Protein AF-A0A6A4WU16-F1 (afdb_monomer_lite)

Radius of gyration: 62.74 Å; chains: 1; bounding box: 166×55×164 Å

Sequence (222 aa):
MLVFGSADSEARAELSTLRTEHEQLRKQLQQQQLEKEGLEAQLEERALRGDYNPATSRVLTFRDNPAAAAGSRRAGQLERLQQENAELRGRLEVLGDGAGSGLSQDAAKQISGLRSQLRAAELRTRRLKEVFGRSTQEYRQSRGAGDTIQLLENGFSARLSDLVEQYLYRQDSMPGFLAALTLRLLRDGPPAAPAPARAAARAPVRPPPPDDDDDCEIVELD

Organism: Amphibalanus amphitrite (NCBI:txid1232801)

pLDDT: mean 78.29, std 18.22, range [37.0, 98.19]

Structure (mmCIF, N/CA/C/O backbone):
data_AF-A0A6A4WU16-F1
#
_entry.id   AF-A0A6A4WU16-F1
#
loop_
_atom_site.group_PDB
_atom_site.id
_atom_site.type_symbol
_atom_site.label_atom_id
_atom_site.label_alt_id
_atom_site.label_comp_id
_atom_site.label_asym_id
_atom_site.label_entity_id
_atom_site.label_seq_id
_atom_site.pdbx_PDB_ins_code
_atom_site.Cartn_x
_atom_site.Cartn_y
_atom_site.Cartn_z
_atom_site.occupancy
_atom_site.B_iso_or_equiv
_atom_site.auth_seq_id
_atom_site.auth_comp_id
_atom_site.auth_asym_id
_atom_site.auth_atom_id
_atom_site.pdbx_PDB_model_num
ATOM 1 N N . MET A 1 1 ? 54.306 36.078 -81.115 1.00 48.72 1 MET A N 1
ATOM 2 C CA . MET A 1 1 ? 54.518 35.788 -79.676 1.00 48.72 1 MET A CA 1
ATOM 3 C C . MET A 1 1 ? 53.202 36.125 -78.980 1.00 48.72 1 MET A C 1
ATOM 5 O O . MET A 1 1 ? 52.671 37.160 -79.346 1.00 48.72 1 MET A O 1
ATOM 9 N N . LEU A 1 2 ? 52.683 35.286 -78.066 1.00 50.03 2 LEU A N 1
ATOM 10 C CA . LEU A 1 2 ? 51.364 35.370 -77.376 1.00 50.03 2 LEU A CA 1
ATOM 11 C C . LEU A 1 2 ? 50.204 34.547 -77.998 1.00 50.03 2 LEU A C 1
ATOM 13 O O . LEU A 1 2 ? 49.261 35.112 -78.531 1.00 50.03 2 LEU A O 1
ATOM 17 N N . VAL A 1 3 ? 50.248 33.210 -77.887 1.00 52.69 3 VAL A N 1
ATOM 18 C CA . VAL A 1 3 ? 49.033 32.342 -77.942 1.00 52.69 3 VAL A CA 1
ATOM 19 C C . VAL A 1 3 ? 49.083 31.236 -76.867 1.00 52.69 3 VAL A C 1
ATOM 21 O O . VAL A 1 3 ? 48.052 30.789 -76.388 1.00 52.69 3 VAL A O 1
ATOM 24 N N . PHE A 1 4 ? 50.272 30.879 -76.364 1.00 53.44 4 PHE A N 1
ATOM 25 C CA . PHE A 1 4 ? 50.452 29.873 -75.302 1.00 53.44 4 PHE A CA 1
ATOM 26 C C . PHE A 1 4 ? 49.941 30.278 -73.901 1.00 53.44 4 PHE A C 1
ATOM 28 O O . PHE A 1 4 ? 49.926 29.451 -73.003 1.00 53.44 4 PHE A O 1
ATOM 35 N N . GLY A 1 5 ? 49.507 31.526 -73.691 1.00 59.47 5 GLY A N 1
ATOM 36 C CA . GLY A 1 5 ? 49.047 31.996 -72.377 1.00 59.47 5 GLY A CA 1
ATOM 37 C C . GLY A 1 5 ? 47.583 31.687 -72.035 1.00 59.47 5 GLY A C 1
ATOM 38 O O . GLY A 1 5 ? 47.250 31.688 -70.853 1.00 59.47 5 GLY A O 1
ATOM 39 N N . SER A 1 6 ? 46.704 31.440 -73.020 1.00 63.81 6 SER A N 1
ATOM 40 C CA . SER A 1 6 ? 45.263 31.254 -72.746 1.00 63.81 6 SER A CA 1
ATOM 41 C C . SER A 1 6 ? 44.929 29.822 -72.317 1.00 63.81 6 SER A C 1
ATOM 43 O O . SER A 1 6 ? 44.264 29.646 -71.302 1.00 63.81 6 SER A O 1
ATOM 45 N N . ALA A 1 7 ? 45.484 28.809 -72.991 1.00 69.50 7 ALA A N 1
ATOM 46 C CA . ALA A 1 7 ? 45.288 27.401 -72.628 1.00 69.50 7 ALA A CA 1
ATOM 47 C C . ALA A 1 7 ? 45.850 27.071 -71.230 1.00 69.50 7 ALA A C 1
ATOM 49 O O . ALA A 1 7 ? 45.203 26.389 -70.437 1.00 69.50 7 ALA A O 1
ATOM 50 N N . ASP A 1 8 ? 47.015 27.629 -70.879 1.00 76.75 8 ASP A N 1
ATOM 51 C CA . ASP A 1 8 ? 47.591 27.490 -69.535 1.00 76.75 8 ASP A CA 1
ATOM 52 C C . ASP A 1 8 ? 46.761 28.220 -68.463 1.00 76.75 8 ASP A C 1
ATOM 54 O O . ASP A 1 8 ? 46.764 27.825 -67.297 1.00 76.75 8 ASP A O 1
ATOM 58 N N . SER A 1 9 ? 46.054 29.293 -68.830 1.00 79.12 9 SER A N 1
ATOM 59 C CA . SER A 1 9 ? 45.173 30.035 -67.922 1.00 79.12 9 SER A CA 1
ATOM 60 C C . SER A 1 9 ? 43.865 29.286 -67.657 1.00 79.12 9 SER A C 1
ATOM 62 O O . SER A 1 9 ? 43.422 29.228 -66.511 1.00 79.12 9 SER A O 1
ATOM 64 N N . GLU A 1 10 ? 43.267 28.693 -68.691 1.00 84.44 10 GLU A N 1
ATOM 65 C CA . GLU A 1 10 ? 42.047 27.880 -68.592 1.00 84.44 10 GLU A CA 1
ATOM 66 C C . GLU A 1 10 ? 42.298 26.622 -67.750 1.00 84.44 10 GLU A C 1
ATOM 68 O O . GLU A 1 10 ? 41.611 26.408 -66.752 1.00 84.44 10 GLU A O 1
ATOM 73 N N . ALA A 1 11 ? 43.381 25.886 -68.025 1.00 86.19 11 ALA A N 1
ATOM 74 C CA . ALA A 1 11 ? 43.772 24.720 -67.229 1.00 86.19 11 ALA A CA 1
ATOM 75 C C . ALA A 1 11 ? 44.054 25.068 -65.751 1.00 86.19 11 ALA A C 1
ATOM 77 O O . ALA A 1 11 ? 43.764 24.285 -64.845 1.00 86.19 11 ALA A O 1
ATOM 78 N N . ARG A 1 12 ? 44.600 26.259 -65.464 1.00 87.75 12 ARG A N 1
ATOM 79 C CA . ARG A 1 12 ? 44.803 26.738 -64.082 1.00 87.75 12 ARG A CA 1
ATOM 80 C C . ARG A 1 12 ? 43.491 27.081 -63.374 1.00 87.75 12 ARG A C 1
ATOM 82 O O . ARG A 1 12 ? 43.406 26.860 -62.166 1.00 87.75 12 ARG A O 1
ATOM 89 N N . ALA A 1 13 ? 42.500 27.609 -64.091 1.00 86.81 13 ALA A N 1
ATOM 90 C CA . ALA A 1 13 ? 41.172 27.900 -63.553 1.00 86.81 13 ALA A CA 1
ATOM 91 C C . ALA A 1 13 ? 40.361 26.614 -63.303 1.00 86.81 13 ALA A C 1
ATOM 93 O O . ALA A 1 13 ? 39.685 26.479 -62.285 1.00 86.81 13 ALA A O 1
ATOM 94 N N . GLU A 1 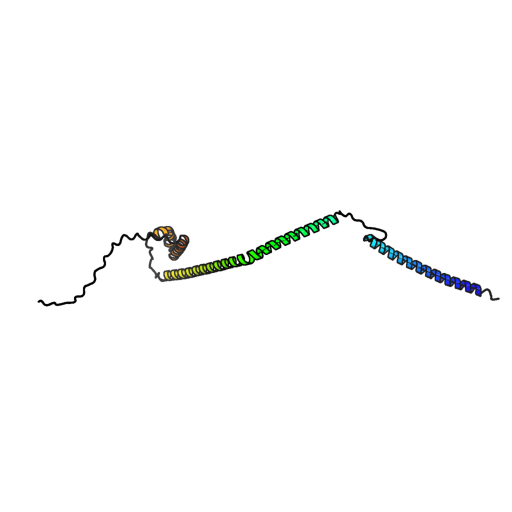14 ? 40.487 25.620 -64.176 1.00 89.75 14 GLU A N 1
ATOM 95 C CA . GLU A 1 14 ? 39.918 24.288 -63.953 1.00 89.75 14 GLU A CA 1
ATOM 96 C C . GLU A 1 14 ? 40.574 23.599 -62.751 1.00 89.75 14 GLU A C 1
ATOM 98 O O . GLU A 1 14 ? 39.898 23.088 -61.864 1.00 89.75 14 GLU A O 1
ATOM 103 N N . LEU A 1 15 ? 41.903 23.661 -62.633 1.00 92.88 15 LEU A N 1
ATOM 104 C CA . LEU A 1 15 ? 42.599 23.125 -61.463 1.00 92.88 15 LEU A CA 1
ATOM 105 C C . LEU A 1 15 ? 42.213 23.839 -60.163 1.00 92.88 15 LEU A C 1
ATOM 107 O O . LEU A 1 15 ? 42.193 23.199 -59.113 1.00 92.88 15 LEU A O 1
ATOM 111 N N . SER A 1 16 ? 41.936 25.145 -60.188 1.00 90.44 16 SER A N 1
ATOM 112 C CA . SER A 1 16 ? 41.504 25.864 -58.986 1.00 90.44 16 SER A CA 1
ATOM 113 C C . SER A 1 16 ? 40.076 25.492 -58.589 1.00 90.44 16 SER A C 1
ATOM 115 O O . SER A 1 16 ? 39.840 25.230 -57.412 1.00 90.44 16 SER A O 1
ATOM 117 N N . THR A 1 17 ? 39.158 25.374 -59.551 1.00 93.75 17 THR A N 1
ATOM 118 C CA . THR A 1 17 ? 37.776 24.929 -59.304 1.00 93.75 17 THR A CA 1
ATOM 119 C C . THR A 1 17 ? 37.738 23.491 -58.787 1.00 93.75 17 THR A C 1
ATOM 121 O O . THR A 1 17 ? 37.203 23.255 -57.705 1.00 93.75 17 THR A O 1
ATOM 124 N N . LEU A 1 18 ? 38.445 22.561 -59.433 1.00 94.62 18 LEU A N 1
ATOM 125 C CA . LEU A 1 18 ? 38.606 21.179 -58.964 1.00 94.62 18 LEU A CA 1
ATOM 126 C C . LEU A 1 18 ? 39.207 21.101 -57.556 1.00 94.62 18 LEU A C 1
ATOM 128 O O . LEU A 1 18 ? 38.790 20.275 -56.748 1.00 94.62 18 LEU A O 1
ATOM 132 N N . ARG A 1 19 ? 40.176 21.963 -57.220 1.00 95.00 19 ARG A N 1
ATOM 133 C CA . ARG A 1 19 ? 40.728 22.035 -55.856 1.00 95.00 19 ARG A CA 1
ATOM 134 C C . ARG A 1 19 ? 39.680 22.500 -54.855 1.00 95.00 19 ARG A C 1
ATOM 136 O O . ARG A 1 19 ? 39.554 21.882 -53.803 1.00 95.00 19 ARG A O 1
ATOM 143 N N . THR A 1 20 ? 38.914 23.540 -55.182 1.00 95.06 20 THR A N 1
ATOM 144 C CA . THR A 1 20 ? 37.838 24.020 -54.303 1.00 95.06 20 THR A CA 1
ATOM 145 C C . THR A 1 20 ? 36.741 22.978 -54.113 1.00 95.06 20 THR A C 1
ATOM 147 O O . THR A 1 20 ? 36.286 22.778 -52.991 1.00 95.06 20 THR A O 1
ATOM 150 N N . GLU A 1 21 ? 36.373 22.254 -55.168 1.00 96.25 21 GLU A N 1
ATOM 151 C CA . GLU A 1 21 ? 35.407 21.157 -55.105 1.00 96.25 21 GLU A CA 1
ATOM 152 C C . GLU A 1 21 ? 35.952 19.999 -54.268 1.00 96.25 21 GLU A C 1
ATOM 154 O O . GLU A 1 21 ? 35.267 19.488 -53.386 1.00 96.25 21 GLU A O 1
ATOM 159 N N . HIS A 1 22 ? 37.219 19.629 -54.460 1.00 96.50 22 HIS A N 1
ATOM 160 C CA . HIS A 1 22 ? 37.876 18.604 -53.657 1.00 96.50 22 HIS A CA 1
ATOM 161 C C . HIS A 1 22 ? 37.931 18.997 -52.171 1.00 96.50 22 HIS A C 1
ATOM 163 O O . HIS A 1 22 ? 37.759 18.149 -51.290 1.00 96.50 22 HIS A O 1
ATOM 169 N N . GLU A 1 23 ? 38.185 20.265 -51.858 1.00 96.75 23 GLU A N 1
ATOM 170 C CA . GLU A 1 23 ? 38.158 20.772 -50.486 1.00 96.75 23 GLU A CA 1
ATOM 171 C C . GLU A 1 23 ? 36.742 20.775 -49.897 1.00 96.75 23 GLU A C 1
ATOM 173 O O . GLU A 1 23 ? 36.565 20.399 -48.737 1.00 96.75 23 GLU A O 1
ATOM 178 N N . GLN A 1 24 ? 35.726 21.145 -50.679 1.00 97.12 24 GLN A N 1
ATOM 179 C CA . GLN A 1 24 ? 34.321 21.094 -50.264 1.00 97.12 24 GLN A CA 1
ATOM 180 C C . GLN A 1 24 ? 33.862 19.659 -49.994 1.00 97.12 24 GLN A C 1
ATOM 182 O O . GLN A 1 24 ? 33.307 19.388 -48.930 1.00 97.12 24 GLN A O 1
ATOM 187 N N . LEU A 1 25 ? 34.154 18.728 -50.904 1.00 97.00 25 LEU A N 1
ATOM 188 C CA . LEU A 1 25 ? 33.833 17.310 -50.745 1.00 97.00 25 LEU A CA 1
ATOM 189 C C . LEU A 1 25 ? 34.554 16.703 -49.539 1.00 97.00 25 LEU A C 1
ATOM 191 O O . LEU A 1 25 ? 33.951 15.950 -48.779 1.00 97.00 25 LEU A O 1
ATOM 195 N N . ARG A 1 26 ? 35.819 17.077 -49.296 1.00 96.94 26 ARG A N 1
ATOM 196 C CA . ARG A 1 26 ? 36.542 16.672 -48.078 1.00 96.94 26 ARG A CA 1
ATOM 197 C C . ARG A 1 26 ? 35.845 17.156 -46.808 1.00 96.94 26 ARG A C 1
ATOM 199 O O . ARG A 1 26 ? 35.709 16.375 -45.872 1.00 96.94 26 ARG A O 1
ATOM 206 N N . LYS A 1 27 ? 35.388 18.412 -46.775 1.00 97.62 27 LYS A N 1
ATOM 207 C CA . LYS A 1 27 ? 34.654 18.966 -45.624 1.00 97.62 27 LYS A CA 1
ATOM 208 C C . LYS A 1 27 ? 33.320 18.256 -45.403 1.00 97.62 27 LYS A C 1
ATOM 210 O O . LYS A 1 27 ? 33.005 17.928 -44.266 1.00 97.62 27 LYS A O 1
ATOM 215 N N . GLN A 1 28 ? 32.567 17.984 -46.468 1.00 97.56 28 GLN A N 1
ATOM 216 C CA . GLN A 1 28 ? 31.307 17.240 -46.380 1.00 97.56 28 GLN A CA 1
ATOM 217 C C . GLN A 1 28 ? 31.525 15.819 -45.865 1.00 97.56 28 GLN A C 1
ATOM 219 O O . GLN A 1 28 ? 30.804 15.377 -44.977 1.00 97.56 28 GLN A O 1
ATOM 224 N N . LEU A 1 29 ? 32.551 15.129 -46.366 1.00 97.75 29 LEU A N 1
ATOM 225 C CA . LEU A 1 29 ? 32.898 13.789 -45.907 1.00 97.75 29 LEU A CA 1
ATOM 226 C C . LEU A 1 29 ? 33.299 13.799 -44.426 1.00 97.75 29 LEU A C 1
ATOM 228 O O . LEU A 1 29 ? 32.834 12.954 -43.668 1.00 97.75 29 LEU A O 1
ATOM 232 N N . GLN A 1 30 ? 34.089 14.786 -43.994 1.00 97.31 30 GLN A N 1
ATOM 233 C CA . GLN A 1 30 ? 34.447 14.955 -42.584 1.00 97.31 30 GLN A CA 1
ATOM 234 C C . GLN A 1 30 ? 33.218 15.247 -41.706 1.00 97.31 30 GLN A C 1
ATOM 236 O O . GLN A 1 30 ? 33.089 14.684 -40.623 1.00 97.31 30 GLN A O 1
ATOM 241 N N . GLN A 1 31 ? 32.294 16.094 -42.167 1.00 97.62 31 GLN A N 1
ATOM 242 C CA . GLN A 1 31 ? 31.058 16.385 -41.441 1.00 97.62 31 GLN A CA 1
ATOM 243 C C . GLN A 1 31 ? 30.174 15.137 -41.314 1.00 97.62 31 GLN A C 1
ATOM 245 O O . GLN A 1 31 ? 29.720 14.818 -40.220 1.00 97.62 31 GLN A O 1
ATOM 250 N N . GLN A 1 32 ? 29.986 14.397 -42.406 1.00 97.31 32 GLN A N 1
ATOM 251 C CA . GLN A 1 32 ? 29.212 13.156 -42.404 1.00 97.31 32 GLN A CA 1
ATOM 252 C C . GLN A 1 32 ? 29.840 12.080 -41.513 1.00 97.31 32 GLN A C 1
ATOM 254 O O . GLN A 1 32 ? 29.113 11.305 -40.898 1.00 97.31 32 GLN A O 1
ATOM 259 N N . GLN A 1 33 ? 31.172 12.029 -41.415 1.00 97.06 33 GLN A N 1
ATOM 260 C CA . GLN A 1 33 ? 31.863 11.137 -40.483 1.00 97.06 33 GLN A CA 1
ATOM 261 C C . GLN A 1 33 ? 31.548 11.489 -39.029 1.00 97.06 33 GLN A C 1
ATOM 263 O O . GLN A 1 33 ? 31.143 10.606 -38.283 1.00 97.06 33 GLN A O 1
ATOM 268 N N . LEU A 1 34 ? 31.638 12.766 -38.649 1.00 97.56 34 LEU A N 1
ATOM 269 C CA . LEU A 1 34 ? 31.299 13.209 -37.292 1.00 97.56 34 LEU A CA 1
ATOM 270 C C . LEU A 1 34 ? 29.820 12.970 -36.954 1.00 97.56 34 LEU A C 1
ATOM 272 O O . LEU A 1 34 ? 29.492 12.540 -35.850 1.00 97.56 34 LEU A O 1
ATOM 276 N N . GLU A 1 35 ? 28.916 13.223 -37.904 1.00 97.75 35 GLU A N 1
ATOM 277 C CA . GLU A 1 35 ? 27.487 12.938 -37.739 1.00 97.75 35 GLU A CA 1
ATOM 278 C C . GLU A 1 35 ? 27.235 11.436 -37.567 1.00 97.75 35 GLU A C 1
ATOM 280 O O . GLU A 1 35 ? 26.475 11.036 -36.684 1.00 97.75 35 GLU A O 1
ATOM 285 N N . LYS A 1 36 ? 27.908 10.596 -38.361 1.00 98.00 36 LYS A N 1
ATOM 286 C CA . LYS A 1 36 ? 27.835 9.140 -38.243 1.00 98.00 36 LYS A CA 1
ATOM 287 C C . LYS A 1 36 ? 28.350 8.664 -36.885 1.00 98.00 36 LYS A C 1
ATOM 289 O O . LYS A 1 36 ? 27.637 7.918 -36.227 1.00 98.00 36 LYS A O 1
ATOM 294 N N . GLU A 1 37 ? 29.518 9.126 -36.446 1.00 97.69 37 GLU A N 1
ATOM 295 C CA . GLU A 1 37 ? 30.087 8.789 -35.133 1.00 97.69 37 GLU A CA 1
ATOM 296 C C . GLU A 1 37 ? 29.141 9.195 -33.993 1.00 97.69 37 GLU A C 1
ATOM 298 O O . GLU A 1 37 ? 28.900 8.425 -33.064 1.00 97.69 37 GLU A O 1
ATOM 303 N N . GLY A 1 38 ? 28.535 10.384 -34.085 1.00 97.69 38 GLY A N 1
ATOM 304 C CA . GLY A 1 38 ? 27.551 10.846 -33.108 1.00 97.69 38 GLY A CA 1
ATOM 305 C C . GLY A 1 38 ? 26.286 9.984 -33.077 1.00 97.69 38 GLY A C 1
ATOM 306 O O . GLY A 1 38 ? 25.773 9.671 -32.002 1.00 97.69 38 GLY A O 1
ATOM 307 N N . LEU A 1 39 ? 25.777 9.578 -34.242 1.00 95.75 39 LEU A N 1
ATOM 308 C CA . LEU A 1 39 ? 24.617 8.690 -34.340 1.00 95.75 39 LEU A CA 1
ATOM 309 C C . LEU A 1 39 ? 24.937 7.270 -33.860 1.00 95.75 39 LEU A C 1
ATOM 311 O O . LEU A 1 39 ? 24.106 6.663 -33.185 1.00 95.75 39 LEU A O 1
ATOM 315 N N . GLU A 1 40 ? 26.130 6.758 -34.160 1.00 95.56 40 GLU A N 1
ATOM 316 C CA . GLU A 1 40 ? 26.617 5.464 -33.678 1.00 95.56 40 GLU A CA 1
ATOM 317 C C . GLU A 1 40 ? 26.698 5.456 -32.149 1.00 95.56 40 GLU A C 1
ATOM 319 O O . GLU A 1 40 ? 26.088 4.590 -31.526 1.00 95.56 40 GLU A O 1
ATOM 324 N N . ALA A 1 41 ? 27.292 6.482 -31.533 1.00 95.88 41 ALA A N 1
ATOM 325 C CA . ALA A 1 41 ? 27.348 6.608 -30.076 1.00 95.88 41 ALA A CA 1
ATOM 326 C C . ALA A 1 41 ? 25.949 6.623 -29.425 1.00 95.88 41 ALA A C 1
ATOM 328 O O . ALA A 1 41 ? 25.717 5.987 -28.395 1.00 95.88 41 ALA A O 1
ATOM 329 N N . GLN A 1 42 ? 24.977 7.307 -30.038 1.00 95.31 42 GLN A N 1
ATOM 330 C CA . GLN A 1 42 ? 23.600 7.316 -29.537 1.00 95.31 42 GLN A CA 1
ATOM 331 C C . GLN A 1 42 ? 22.883 5.970 -29.713 1.00 95.31 42 GLN A C 1
ATOM 333 O O . GLN A 1 42 ? 22.005 5.628 -28.916 1.00 95.31 42 GLN A O 1
ATOM 338 N N . LEU A 1 43 ? 23.177 5.228 -30.783 1.00 92.38 43 LEU A N 1
ATOM 339 C CA . LEU A 1 43 ? 22.628 3.888 -30.988 1.00 92.38 43 LEU A CA 1
ATOM 340 C C . LEU A 1 43 ? 23.237 2.894 -30.001 1.00 92.38 43 LEU A C 1
ATOM 342 O O . LEU A 1 43 ? 22.505 2.071 -29.458 1.00 92.38 43 LEU A O 1
ATOM 346 N N . GLU A 1 44 ? 24.531 3.010 -29.715 1.00 92.25 44 GLU A N 1
ATOM 347 C CA . GLU A 1 44 ? 25.210 2.222 -28.688 1.00 92.25 44 GLU A CA 1
ATOM 348 C C . GLU A 1 44 ? 24.610 2.478 -27.303 1.00 92.25 44 GLU A C 1
ATOM 350 O O . GLU A 1 44 ? 24.262 1.530 -26.602 1.00 92.25 44 GLU A O 1
ATOM 355 N N . GLU A 1 45 ? 24.385 3.740 -26.927 1.00 95.00 45 GLU A N 1
ATOM 356 C CA . GLU A 1 45 ? 23.740 4.080 -25.652 1.00 95.00 45 GLU A CA 1
ATOM 357 C C . GLU A 1 45 ? 22.340 3.456 -25.532 1.00 95.00 45 GLU A C 1
ATOM 359 O O . GLU A 1 45 ? 21.982 2.888 -24.496 1.00 95.00 45 GLU A O 1
ATOM 364 N N . ARG A 1 46 ? 21.540 3.529 -26.600 1.00 93.00 46 ARG A N 1
ATOM 365 C CA . ARG A 1 46 ? 20.204 2.919 -26.650 1.00 93.00 46 ARG A CA 1
ATOM 366 C C . ARG A 1 46 ? 20.266 1.394 -26.588 1.00 93.00 46 ARG A C 1
ATOM 368 O O . ARG A 1 46 ? 19.494 0.779 -25.853 1.00 93.00 46 ARG A O 1
ATOM 375 N N . ALA A 1 47 ? 21.226 0.781 -27.274 1.00 89.56 47 ALA A N 1
ATOM 376 C CA . ALA A 1 47 ? 21.448 -0.659 -27.214 1.00 89.56 47 ALA A CA 1
ATOM 377 C C . ALA A 1 47 ? 21.839 -1.116 -25.797 1.00 89.56 47 ALA A C 1
ATOM 379 O O . ALA A 1 47 ? 21.330 -2.132 -25.323 1.00 89.56 47 ALA A O 1
ATOM 380 N N . LEU A 1 48 ? 22.658 -0.339 -25.076 1.00 91.44 48 LEU A N 1
ATOM 381 C CA . LEU A 1 48 ? 22.995 -0.605 -23.670 1.00 91.44 48 LEU A CA 1
ATOM 382 C C . LEU A 1 48 ? 21.770 -0.538 -22.745 1.00 91.44 48 LEU A C 1
ATOM 384 O O . LEU A 1 48 ? 21.723 -1.238 -21.734 1.00 91.44 48 LEU A O 1
ATOM 388 N N . ARG A 1 49 ? 20.761 0.271 -23.089 1.00 93.19 49 ARG A N 1
ATOM 389 C CA . ARG A 1 49 ? 19.472 0.332 -22.376 1.00 93.19 49 ARG A CA 1
ATOM 390 C C . ARG A 1 49 ? 18.521 -0.812 -22.734 1.00 93.19 49 ARG A C 1
ATOM 392 O O . ARG A 1 49 ? 17.497 -0.967 -22.072 1.00 93.19 49 ARG A O 1
ATOM 399 N N . GLY A 1 50 ? 18.874 -1.630 -23.726 1.00 90.25 50 GLY A N 1
ATOM 400 C CA . GLY A 1 50 ? 18.062 -2.748 -24.199 1.00 90.25 50 GLY A CA 1
ATOM 401 C C . GLY A 1 50 ? 17.044 -2.367 -25.275 1.00 90.25 50 GLY A C 1
ATOM 402 O O . GLY A 1 50 ? 16.107 -3.134 -25.508 1.00 90.25 50 GLY A O 1
ATOM 403 N N . ASP A 1 51 ? 17.208 -1.213 -25.930 1.00 92.81 51 ASP A N 1
ATOM 404 C CA . ASP A 1 51 ? 16.387 -0.859 -27.087 1.00 92.81 51 ASP A CA 1
ATOM 405 C C . ASP A 1 51 ? 16.665 -1.838 -28.238 1.00 92.81 51 ASP A C 1
ATOM 407 O O . ASP A 1 51 ? 17.807 -2.213 -28.513 1.00 92.81 51 ASP A O 1
ATOM 411 N N . TYR A 1 52 ? 15.608 -2.251 -28.934 1.00 91.62 52 TYR A N 1
ATOM 412 C CA . TYR A 1 52 ? 15.689 -3.193 -30.046 1.00 91.62 52 TYR A CA 1
ATOM 413 C C . TYR A 1 52 ? 14.882 -2.691 -31.240 1.00 91.62 52 TYR A C 1
ATOM 415 O O . TYR A 1 52 ? 13.892 -1.972 -31.095 1.00 91.62 52 TYR A O 1
ATOM 423 N N . ASN A 1 53 ? 15.297 -3.086 -32.443 1.00 92.31 53 ASN A N 1
ATOM 424 C CA . ASN A 1 53 ? 14.581 -2.732 -33.660 1.00 92.31 53 ASN A CA 1
ATOM 425 C C . ASN A 1 53 ? 13.489 -3.783 -33.955 1.00 92.31 53 ASN A C 1
ATOM 427 O O . ASN A 1 53 ? 13.825 -4.944 -34.225 1.00 92.31 53 ASN A O 1
ATOM 431 N N . PRO A 1 54 ? 12.194 -3.410 -33.950 1.00 91.94 54 PRO A N 1
ATOM 432 C CA . PRO A 1 54 ? 11.090 -4.349 -34.158 1.00 91.94 54 PRO A CA 1
ATOM 433 C C . PRO A 1 54 ? 10.999 -4.897 -35.592 1.00 91.94 54 PRO A C 1
ATOM 435 O O . PRO A 1 54 ? 10.319 -5.898 -35.817 1.00 91.94 54 PRO A O 1
ATOM 438 N N . ALA A 1 55 ? 11.670 -4.269 -36.568 1.00 94.50 55 ALA A N 1
ATOM 439 C CA . ALA A 1 55 ? 11.719 -4.764 -37.944 1.00 94.50 55 ALA A CA 1
ATOM 440 C C . ALA A 1 55 ? 12.682 -5.951 -38.111 1.00 94.50 55 ALA A C 1
ATOM 442 O O . ALA A 1 55 ? 12.460 -6.811 -38.961 1.00 94.50 55 ALA A O 1
ATOM 443 N N . THR A 1 56 ? 13.745 -6.009 -37.304 1.00 92.81 56 THR A N 1
ATOM 444 C CA . THR A 1 56 ? 14.808 -7.020 -37.428 1.00 92.81 56 THR A CA 1
ATOM 445 C C . THR A 1 56 ? 14.778 -8.057 -36.313 1.00 92.81 56 THR A C 1
ATOM 447 O O . THR A 1 56 ? 15.270 -9.169 -36.493 1.00 92.81 56 THR A O 1
ATOM 450 N N . SER A 1 57 ? 14.198 -7.718 -35.163 1.00 91.50 57 SER A N 1
ATOM 451 C CA . SER A 1 57 ? 14.243 -8.542 -33.959 1.00 91.50 57 SER A CA 1
ATOM 452 C C . SER A 1 57 ? 12.889 -8.573 -33.252 1.00 91.50 57 SER A C 1
ATOM 454 O O . SER A 1 57 ? 12.139 -7.598 -33.257 1.00 91.50 57 SER A O 1
ATOM 456 N N . ARG A 1 58 ? 12.560 -9.717 -32.644 1.00 94.31 58 ARG A N 1
ATOM 457 C CA . ARG A 1 58 ? 11.366 -9.889 -31.807 1.00 94.31 58 ARG A CA 1
ATOM 458 C C . ARG A 1 58 ? 11.791 -10.350 -30.427 1.00 94.31 58 ARG A C 1
ATOM 460 O O . ARG A 1 58 ? 12.524 -11.328 -30.302 1.00 94.31 58 ARG A O 1
ATOM 467 N N . VAL A 1 59 ? 11.285 -9.675 -29.404 1.00 92.00 59 VAL A N 1
ATOM 468 C CA . VAL A 1 59 ? 11.489 -10.083 -28.015 1.00 92.00 59 VAL A CA 1
ATOM 469 C C . VAL A 1 59 ? 10.421 -11.105 -27.650 1.00 92.00 59 VAL A C 1
ATOM 471 O O . VAL A 1 59 ? 9.225 -10.834 -27.749 1.00 92.00 59 VAL A O 1
ATOM 474 N N . LEU A 1 60 ? 10.859 -12.293 -27.244 1.00 92.81 60 LEU A N 1
ATOM 475 C CA . LEU A 1 60 ? 9.991 -13.359 -26.762 1.00 92.81 60 LEU A CA 1
ATOM 476 C C . LEU A 1 60 ? 10.168 -13.501 -25.253 1.00 92.81 60 LEU A C 1
ATOM 478 O O . LEU A 1 60 ? 11.283 -13.441 -24.738 1.00 92.81 60 LEU A O 1
ATOM 482 N N . THR A 1 61 ? 9.068 -13.726 -24.548 1.00 92.81 61 THR A N 1
ATOM 483 C CA . THR A 1 61 ? 9.075 -14.070 -23.128 1.00 92.81 61 THR A CA 1
ATOM 484 C C . THR A 1 61 ? 8.288 -15.355 -22.922 1.00 92.81 61 THR A C 1
ATOM 486 O O . THR A 1 61 ? 7.345 -15.659 -23.657 1.00 92.81 61 THR A O 1
ATOM 489 N N . PHE A 1 62 ? 8.680 -16.142 -21.923 1.00 96.00 62 PHE A N 1
ATOM 490 C CA . PHE A 1 62 ? 7.877 -17.287 -21.515 1.00 96.00 62 PHE A CA 1
ATOM 491 C C . PHE A 1 62 ? 6.575 -16.797 -20.888 1.00 96.00 62 PHE A C 1
ATOM 493 O O . PHE A 1 62 ? 6.595 -15.899 -20.045 1.00 96.00 62 PHE A O 1
ATOM 500 N N . ARG A 1 63 ? 5.454 -17.419 -21.278 1.00 91.88 63 ARG A N 1
ATOM 501 C CA . ARG A 1 63 ? 4.149 -17.170 -20.647 1.00 91.88 63 ARG A CA 1
ATOM 502 C C . ARG A 1 63 ? 4.225 -17.421 -19.137 1.00 91.88 63 ARG A C 1
ATOM 504 O O . ARG A 1 63 ? 3.791 -16.580 -18.359 1.00 91.88 63 ARG A O 1
ATOM 511 N N . ASP A 1 64 ? 4.900 -18.499 -18.747 1.00 93.06 64 ASP A N 1
ATOM 512 C CA . ASP A 1 64 ? 5.122 -18.883 -17.351 1.00 93.06 64 ASP A CA 1
ATOM 513 C C . ASP A 1 64 ? 6.504 -18.438 -16.849 1.00 93.06 64 ASP A C 1
ATOM 515 O O . ASP A 1 64 ? 7.363 -19.239 -16.486 1.00 93.06 64 ASP A O 1
ATOM 519 N N . ASN A 1 65 ? 6.751 -17.129 -16.852 1.00 95.38 65 ASN A N 1
ATOM 520 C CA . ASN A 1 65 ? 7.956 -16.549 -16.256 1.00 95.38 65 ASN A CA 1
ATOM 521 C C . ASN A 1 65 ? 7.742 -16.304 -14.742 1.00 95.38 65 ASN A C 1
ATOM 523 O O . ASN A 1 65 ? 6.656 -15.862 -14.359 1.00 95.38 65 ASN A O 1
ATOM 527 N N . PRO A 1 66 ? 8.754 -16.499 -13.869 1.00 97.19 66 PRO A N 1
ATOM 528 C CA . PRO A 1 66 ? 8.740 -16.041 -12.475 1.00 97.19 66 PRO A CA 1
ATOM 529 C C . PRO A 1 66 ? 8.137 -14.645 -12.237 1.00 97.19 66 PRO A C 1
ATOM 531 O O . PRO A 1 66 ? 7.400 -14.459 -11.269 1.00 97.19 66 PRO A O 1
ATOM 534 N N . ALA A 1 67 ? 8.389 -13.677 -13.125 1.00 94.81 67 ALA A N 1
ATOM 535 C CA . ALA A 1 67 ? 7.787 -12.343 -13.050 1.00 94.81 67 ALA A CA 1
ATOM 536 C C . ALA A 1 67 ? 6.258 -12.373 -13.242 1.00 94.81 67 ALA A C 1
ATOM 538 O O . ALA A 1 67 ? 5.525 -11.725 -12.494 1.00 94.81 67 ALA A O 1
ATOM 539 N N . ALA A 1 68 ? 5.772 -13.168 -14.200 1.00 95.31 68 ALA A N 1
ATOM 540 C CA . ALA A 1 68 ? 4.345 -13.375 -14.433 1.00 95.31 68 ALA A CA 1
ATOM 541 C C . ALA A 1 68 ? 3.700 -14.101 -13.241 1.00 95.31 68 ALA A C 1
ATOM 543 O O . ALA A 1 68 ? 2.677 -13.653 -12.732 1.00 95.31 68 ALA A O 1
ATOM 544 N N . ALA A 1 69 ? 4.358 -15.139 -12.710 1.00 95.38 69 ALA A N 1
ATOM 545 C CA . ALA A 1 69 ? 3.905 -15.857 -11.520 1.00 95.38 69 ALA A CA 1
ATOM 546 C C . ALA A 1 69 ? 3.827 -14.949 -10.278 1.00 95.38 69 ALA A C 1
ATOM 548 O O . ALA A 1 69 ? 2.868 -15.030 -9.509 1.00 95.38 69 ALA A O 1
ATOM 549 N N . ALA A 1 70 ? 4.803 -14.057 -10.080 1.00 95.50 70 ALA A N 1
ATOM 550 C CA . ALA A 1 70 ? 4.762 -13.052 -9.020 1.00 95.50 70 ALA A CA 1
ATOM 551 C C . ALA A 1 70 ? 3.600 -12.063 -9.221 1.00 95.50 70 ALA A C 1
ATOM 553 O O . ALA A 1 70 ? 2.916 -11.718 -8.254 1.00 95.50 70 ALA A O 1
ATOM 554 N N . GLY A 1 71 ? 3.339 -11.662 -10.470 1.00 95.88 71 GLY A N 1
ATOM 555 C CA . GLY A 1 71 ? 2.178 -10.860 -10.851 1.00 95.88 71 GLY A CA 1
ATOM 556 C C . GLY A 1 71 ? 0.854 -11.541 -10.499 1.00 95.88 71 GLY A C 1
ATOM 557 O O . GLY A 1 71 ? 0.047 -10.959 -9.778 1.00 95.88 71 GLY A O 1
ATOM 558 N N . SER A 1 72 ? 0.658 -12.796 -10.916 1.00 95.38 72 SER A N 1
ATOM 559 C CA . SER A 1 72 ? -0.549 -13.579 -10.611 1.00 95.38 72 SER A CA 1
ATOM 560 C C . SER A 1 72 ? -0.746 -13.794 -9.110 1.00 95.38 72 SER A C 1
ATOM 562 O O . SER A 1 72 ? -1.861 -13.662 -8.614 1.00 95.38 72 SER A O 1
ATOM 564 N N . ARG A 1 73 ? 0.328 -14.068 -8.354 1.00 96.00 73 ARG A N 1
ATOM 565 C CA . ARG A 1 73 ? 0.259 -14.178 -6.885 1.00 96.00 73 ARG A CA 1
ATOM 566 C C . ARG A 1 73 ? -0.196 -12.871 -6.244 1.00 96.00 73 ARG A C 1
ATOM 568 O O . ARG A 1 73 ? -1.049 -12.902 -5.362 1.00 96.00 73 ARG A O 1
ATOM 575 N N . ARG A 1 74 ? 0.349 -11.735 -6.691 1.00 97.00 74 ARG A N 1
ATOM 576 C CA . ARG A 1 74 ? -0.048 -10.410 -6.199 1.00 97.00 74 ARG A CA 1
ATOM 577 C C . ARG A 1 74 ? -1.508 -10.108 -6.534 1.00 97.00 74 ARG A C 1
ATOM 579 O O . ARG A 1 74 ? -2.231 -9.645 -5.661 1.00 97.00 74 ARG A O 1
ATOM 586 N N . ALA A 1 75 ? -1.942 -10.401 -7.758 1.00 97.31 75 ALA A N 1
ATOM 587 C CA . ALA A 1 75 ? -3.333 -10.231 -8.171 1.00 97.31 75 ALA A CA 1
ATOM 588 C C . ALA A 1 75 ? -4.282 -11.067 -7.296 1.00 97.31 75 ALA A C 1
ATOM 590 O O . ALA A 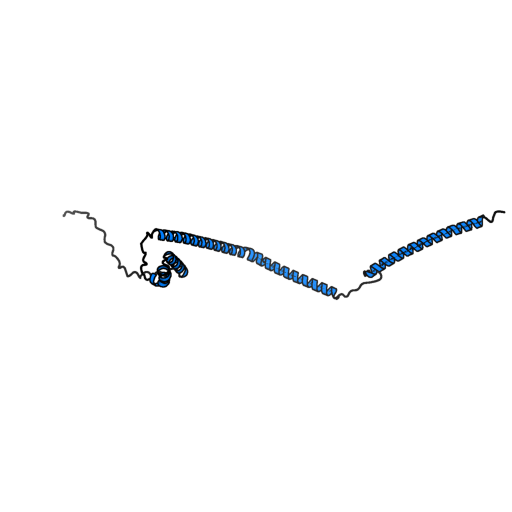1 75 ? -5.209 -10.518 -6.709 1.00 97.31 75 ALA A O 1
ATOM 591 N N . GLY A 1 76 ? -3.979 -12.353 -7.090 1.00 97.62 76 GLY A N 1
ATOM 592 C CA . GLY A 1 76 ? -4.784 -13.219 -6.225 1.00 97.62 76 GLY A CA 1
ATOM 593 C C . GLY A 1 76 ? -4.798 -12.783 -4.754 1.00 97.62 76 GLY A C 1
ATOM 594 O O . GLY A 1 76 ? -5.815 -12.921 -4.080 1.00 97.62 76 GLY A O 1
ATOM 595 N N . GLN A 1 77 ? -3.700 -12.226 -4.232 1.00 97.88 77 GLN A N 1
ATOM 596 C CA . GLN A 1 77 ? -3.686 -11.634 -2.887 1.00 97.88 77 GLN A CA 1
ATOM 597 C C . GLN A 1 77 ? -4.597 -10.408 -2.794 1.00 97.88 77 GLN A C 1
ATOM 599 O O . GLN A 1 77 ? -5.338 -10.280 -1.823 1.00 97.88 77 GLN A O 1
ATOM 604 N N . LEU A 1 78 ? -4.567 -9.524 -3.795 1.00 97.81 78 LEU A N 1
ATOM 605 C CA . LEU A 1 78 ? -5.436 -8.349 -3.835 1.00 97.81 78 LEU A CA 1
ATOM 606 C C . LEU A 1 78 ? -6.912 -8.741 -3.912 1.00 97.81 78 LEU A C 1
ATOM 608 O O . LEU A 1 78 ? -7.715 -8.165 -3.188 1.00 97.81 78 LEU A O 1
ATOM 612 N N . GLU A 1 79 ? -7.260 -9.739 -4.723 1.00 98.12 79 GLU A N 1
ATOM 613 C CA . GLU A 1 79 ? -8.633 -10.250 -4.808 1.00 98.12 79 GLU A CA 1
ATOM 614 C C . GLU A 1 79 ? -9.118 -10.814 -3.468 1.00 98.12 79 GLU A C 1
ATOM 616 O O . GLU A 1 79 ? -10.212 -10.471 -3.024 1.00 98.12 79 GLU A O 1
ATOM 621 N N . ARG A 1 80 ? -8.293 -11.611 -2.775 1.00 98.19 80 ARG A N 1
ATOM 622 C CA . ARG A 1 80 ? -8.627 -12.124 -1.433 1.00 98.19 80 ARG A CA 1
ATOM 623 C C . ARG A 1 80 ? -8.850 -10.997 -0.435 1.00 98.19 80 ARG A C 1
ATOM 625 O O . ARG A 1 80 ? -9.859 -10.984 0.257 1.00 98.19 80 ARG A O 1
ATOM 632 N N . LEU A 1 81 ? -7.946 -10.019 -0.404 1.00 97.88 81 LEU A N 1
ATOM 633 C CA . LEU A 1 81 ? -8.090 -8.860 0.475 1.00 97.88 81 LEU A CA 1
ATOM 634 C C . LEU A 1 81 ? -9.343 -8.047 0.135 1.00 97.88 81 LEU A C 1
ATOM 636 O O . LEU A 1 81 ? -10.001 -7.536 1.036 1.00 97.88 81 LEU A O 1
ATOM 640 N N . GLN A 1 82 ? -9.693 -7.906 -1.143 1.00 97.69 82 GLN A N 1
ATOM 641 C CA . GLN A 1 82 ? -10.921 -7.225 -1.552 1.00 97.69 82 GLN A CA 1
ATOM 642 C C . GLN A 1 82 ? -12.170 -7.983 -1.095 1.00 97.69 82 GLN A C 1
ATOM 644 O O . GLN A 1 82 ? -13.093 -7.349 -0.586 1.00 97.69 82 GLN A O 1
ATOM 649 N N . GLN A 1 83 ? -12.183 -9.312 -1.218 1.00 97.94 83 GLN A N 1
ATOM 650 C CA . GLN A 1 83 ? -13.268 -10.164 -0.722 1.00 97.94 83 GLN A CA 1
ATOM 651 C C . GLN A 1 83 ? -13.408 -10.056 0.798 1.00 97.94 83 GLN A C 1
ATOM 653 O O . GLN A 1 83 ? -14.492 -9.747 1.282 1.00 97.94 83 GLN A O 1
ATOM 658 N N . GLU A 1 84 ? -12.313 -10.196 1.548 1.00 98.12 84 GLU A N 1
ATOM 659 C CA . GLU A 1 84 ? -12.315 -10.047 3.008 1.00 98.12 84 GLU A CA 1
ATOM 660 C C . GLU A 1 84 ? -12.809 -8.661 3.431 1.00 98.12 84 GLU A C 1
ATOM 662 O O . GLU A 1 84 ? -13.632 -8.538 4.333 1.00 98.12 84 GLU A O 1
ATOM 667 N N . ASN A 1 85 ? -12.366 -7.600 2.753 1.00 96.94 85 ASN A N 1
ATOM 668 C CA . ASN A 1 85 ? -12.860 -6.254 3.028 1.00 96.94 85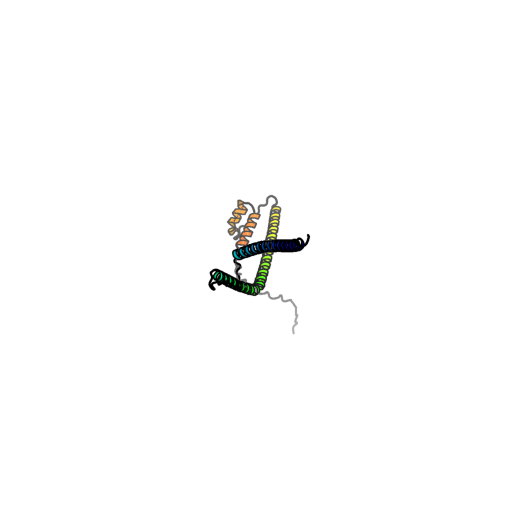 ASN A CA 1
ATOM 669 C C . ASN A 1 85 ? -14.354 -6.114 2.722 1.00 96.94 85 ASN A C 1
ATOM 671 O O . ASN A 1 85 ? -15.055 -5.443 3.475 1.00 96.94 85 ASN A O 1
ATOM 675 N N . ALA A 1 86 ? -14.852 -6.718 1.642 1.00 96.88 86 ALA A N 1
ATOM 676 C CA . ALA A 1 86 ? -16.275 -6.710 1.319 1.00 96.88 86 ALA A CA 1
ATOM 677 C C . ALA A 1 86 ? -17.093 -7.471 2.374 1.00 96.88 86 ALA A C 1
ATOM 679 O O . ALA A 1 86 ? -18.105 -6.960 2.844 1.00 96.88 86 ALA A O 1
ATOM 680 N N . GLU A 1 87 ? -16.621 -8.638 2.814 1.00 96.81 87 GLU A N 1
ATOM 681 C CA . GLU A 1 87 ? -17.253 -9.418 3.880 1.00 96.81 87 GLU A CA 1
ATOM 682 C C . GLU A 1 87 ? -17.254 -8.672 5.215 1.00 96.81 87 GLU A C 1
ATOM 684 O O . GLU A 1 87 ? -18.281 -8.605 5.890 1.00 96.81 87 GLU A O 1
ATOM 689 N N . LEU A 1 88 ? -16.118 -8.088 5.604 1.00 95.12 88 LEU A N 1
ATOM 690 C CA . LEU A 1 88 ? -16.005 -7.300 6.829 1.00 95.12 88 LEU A CA 1
ATOM 691 C C . LEU A 1 88 ? -16.909 -6.071 6.779 1.00 95.12 88 LEU A C 1
ATOM 693 O O . LEU A 1 88 ? -17.575 -5.769 7.768 1.00 95.12 88 LEU A O 1
ATOM 697 N N . ARG A 1 89 ? -16.980 -5.392 5.631 1.00 92.38 89 ARG A N 1
ATOM 698 C CA . ARG A 1 89 ? -17.910 -4.279 5.422 1.00 92.38 89 ARG A CA 1
ATOM 699 C C . ARG A 1 89 ? -19.361 -4.734 5.527 1.00 92.38 89 ARG A C 1
ATOM 701 O O . ARG A 1 89 ? -20.104 -4.096 6.256 1.00 92.38 89 ARG A O 1
ATOM 708 N N . GLY A 1 90 ? -19.736 -5.856 4.916 1.00 92.00 90 GLY A N 1
ATOM 709 C CA . GLY A 1 90 ? -21.086 -6.414 5.043 1.00 92.00 90 GLY A CA 1
ATOM 710 C C . GLY A 1 90 ? -21.430 -6.815 6.483 1.00 92.00 90 GLY A C 1
ATOM 711 O O . GLY A 1 90 ? -22.527 -6.549 6.962 1.00 92.00 90 GLY A O 1
ATOM 712 N N . ARG A 1 91 ? -20.478 -7.387 7.233 1.00 90.31 91 ARG A N 1
ATOM 713 C CA . ARG A 1 91 ? -20.664 -7.672 8.669 1.00 90.31 91 ARG A CA 1
ATOM 714 C C . ARG A 1 91 ? -20.859 -6.395 9.477 1.00 90.31 91 ARG A C 1
ATOM 716 O O . ARG A 1 91 ? -21.714 -6.365 10.356 1.00 90.31 91 ARG A O 1
ATOM 723 N N . LEU A 1 92 ? -20.071 -5.359 9.198 1.00 84.56 92 LEU A N 1
ATOM 724 C CA . LEU A 1 92 ? -20.214 -4.055 9.841 1.00 84.56 92 LEU A CA 1
ATOM 725 C C . LEU A 1 92 ? -21.506 -3.347 9.444 1.00 84.56 92 LEU A C 1
ATOM 727 O O . LEU A 1 92 ? -22.028 -2.611 10.263 1.00 84.56 92 LEU A O 1
ATOM 731 N N . GLU A 1 93 ? -22.027 -3.570 8.243 1.00 85.94 93 GLU A N 1
ATOM 732 C CA . GLU A 1 93 ? -23.322 -3.050 7.804 1.00 85.94 93 GLU A CA 1
ATOM 733 C C . GLU A 1 93 ? -24.461 -3.728 8.572 1.00 85.94 93 GLU A C 1
ATOM 735 O O . GLU A 1 93 ? -25.238 -3.047 9.229 1.00 85.94 93 GLU A O 1
ATOM 740 N N . VAL A 1 94 ? -24.480 -5.064 8.646 1.00 82.44 94 VAL A N 1
ATOM 741 C CA . VAL A 1 94 ? -25.473 -5.812 9.444 1.00 82.44 94 VAL A CA 1
ATOM 742 C C . VAL A 1 94 ? -25.394 -5.461 10.932 1.00 82.44 94 VAL A C 1
ATOM 744 O O . VAL A 1 94 ? -26.417 -5.306 11.600 1.00 82.44 94 VAL A O 1
ATOM 747 N N . LEU A 1 95 ? -24.183 -5.325 11.478 1.00 77.25 95 LEU A N 1
ATOM 748 C CA . LEU A 1 95 ? -23.989 -4.878 12.859 1.00 77.25 95 LEU A CA 1
ATOM 749 C C . LEU A 1 95 ? -24.303 -3.383 13.021 1.00 77.25 95 LEU A C 1
ATOM 751 O O . LEU A 1 95 ? -24.807 -2.977 14.060 1.00 77.25 95 LEU A O 1
ATOM 755 N N . GLY A 1 96 ? -24.050 -2.549 12.022 1.00 68.44 96 GLY A N 1
ATOM 756 C CA . GLY A 1 96 ? -24.388 -1.127 12.032 1.00 68.44 96 GLY A CA 1
ATOM 757 C C . GLY A 1 96 ? -25.898 -0.919 12.075 1.00 68.44 96 GLY A C 1
ATOM 758 O O . GLY A 1 96 ? -26.392 -0.196 12.941 1.00 68.44 96 GLY A O 1
ATOM 759 N N . ASP A 1 97 ? -26.624 -1.643 11.230 1.00 63.72 97 ASP A N 1
ATOM 760 C CA . ASP A 1 97 ? -28.079 -1.579 11.122 1.00 63.72 97 ASP A CA 1
ATOM 761 C C . ASP A 1 97 ? -28.784 -2.293 12.289 1.00 63.72 97 ASP A C 1
ATOM 763 O O . ASP A 1 97 ? -29.810 -1.820 12.780 1.00 63.72 97 ASP A O 1
ATOM 767 N N . GLY A 1 98 ? -28.224 -3.398 12.795 1.00 55.97 98 GLY A N 1
ATOM 768 C CA . GLY A 1 98 ? -28.809 -4.185 13.889 1.00 55.97 98 GLY A CA 1
ATOM 769 C C . GLY A 1 98 ? -28.388 -3.766 15.305 1.00 55.97 98 GLY A C 1
ATOM 770 O O . GLY A 1 98 ? -29.185 -3.848 16.240 1.00 55.97 98 GLY A O 1
ATOM 771 N N . ALA A 1 99 ? -27.152 -3.299 15.497 1.00 51.47 99 ALA A N 1
ATOM 772 C CA . ALA A 1 99 ? -26.583 -2.968 16.808 1.00 51.47 99 ALA A CA 1
ATOM 773 C C . ALA A 1 99 ? -26.325 -1.464 17.018 1.00 51.47 99 ALA A C 1
ATOM 775 O O . ALA A 1 99 ? -26.271 -1.023 18.168 1.00 51.47 99 ALA A O 1
ATOM 776 N N . GLY A 1 100 ? -26.235 -0.651 15.960 1.00 53.47 100 GLY A N 1
ATOM 777 C CA . GLY A 1 100 ? -25.971 0.789 16.079 1.00 53.47 100 GLY A CA 1
ATOM 778 C C . GLY A 1 100 ? -27.120 1.598 16.689 1.00 53.47 100 GLY A C 1
ATOM 779 O O . GLY A 1 100 ? -26.873 2.578 17.390 1.00 53.47 100 GLY A O 1
ATOM 780 N N . SER A 1 101 ? -28.371 1.169 16.486 1.00 55.72 101 SER A N 1
ATOM 781 C CA . SER A 1 101 ? -29.554 1.898 16.969 1.00 55.72 101 SER A CA 1
ATOM 782 C C . SER A 1 101 ? -30.138 1.302 18.259 1.00 55.72 101 SER A C 1
ATOM 784 O O . SER A 1 101 ? -30.280 2.009 19.256 1.00 55.72 101 SER A O 1
ATOM 786 N N . GLY A 1 102 ? -30.386 -0.015 18.304 1.00 53.84 102 GLY A N 1
ATOM 787 C CA . GLY A 1 102 ? -31.015 -0.674 19.461 1.00 53.84 102 GLY A CA 1
ATOM 788 C C . GLY A 1 102 ? -30.111 -0.786 20.694 1.00 53.84 102 GLY A C 1
ATOM 789 O O . GLY A 1 102 ? -30.498 -0.375 21.788 1.00 53.84 102 GLY A O 1
ATOM 790 N N . LEU A 1 103 ? -28.870 -1.267 20.528 1.00 56.78 103 LEU A N 1
ATOM 791 C CA . LEU A 1 103 ? -27.940 -1.420 21.657 1.00 56.78 103 LEU A CA 1
ATOM 792 C C . LEU A 1 103 ? -27.451 -0.068 22.179 1.00 56.78 103 LEU A C 1
ATOM 794 O O . LEU A 1 103 ? -27.288 0.094 23.384 1.00 56.78 103 LEU A O 1
ATOM 798 N N . SER A 1 104 ? -27.265 0.918 21.298 1.00 64.94 104 SER A N 1
ATOM 799 C CA . SER A 1 104 ? -26.896 2.284 21.686 1.00 64.94 104 SER A CA 1
ATOM 800 C C . SER A 1 104 ? -27.996 2.949 22.514 1.00 64.94 104 SER A C 1
ATOM 802 O O . SER A 1 104 ? -27.718 3.549 23.553 1.00 64.94 104 SER A O 1
ATOM 804 N N . GLN A 1 105 ? -29.263 2.790 22.117 1.00 65.88 105 GLN A N 1
ATOM 805 C CA . GLN A 1 105 ? -30.380 3.406 22.824 1.00 65.88 105 GLN A CA 1
ATOM 806 C C . GLN A 1 105 ? -30.673 2.721 24.166 1.00 65.88 105 GLN A C 1
ATOM 808 O O . GLN A 1 105 ? -30.925 3.412 25.156 1.00 65.88 105 GLN A O 1
ATOM 813 N N . ASP A 1 106 ? -30.601 1.392 24.243 1.00 70.06 106 ASP A N 1
ATOM 814 C CA . ASP A 1 106 ? -30.843 0.671 25.496 1.00 70.06 106 ASP A CA 1
ATOM 815 C C . ASP A 1 106 ? -29.659 0.769 26.465 1.00 70.06 106 ASP A C 1
ATOM 817 O O . ASP A 1 106 ? -29.873 1.008 27.657 1.00 70.06 106 ASP A O 1
ATOM 821 N N . ALA A 1 107 ? -28.416 0.748 25.969 1.00 75.31 107 ALA A N 1
ATOM 822 C CA . ALA A 1 107 ? -27.250 1.086 26.782 1.00 75.31 107 ALA A CA 1
ATOM 823 C C . ALA A 1 107 ? -27.322 2.541 27.274 1.00 75.31 107 ALA A C 1
ATOM 825 O O . ALA A 1 107 ? -27.033 2.807 28.439 1.00 75.31 107 ALA A O 1
ATOM 826 N N . ALA A 1 108 ? -27.778 3.492 26.451 1.00 77.31 108 ALA A N 1
ATOM 827 C CA . ALA A 1 108 ? -27.958 4.883 26.873 1.00 77.31 108 ALA A CA 1
ATOM 828 C C . ALA A 1 108 ? -29.044 5.037 27.954 1.00 77.31 108 ALA A C 1
ATOM 830 O O . ALA A 1 108 ? -28.844 5.759 28.939 1.00 77.31 108 ALA A O 1
ATOM 831 N N . LYS A 1 109 ? -30.171 4.323 27.832 1.00 83.62 109 LYS A N 1
ATOM 832 C CA . LYS A 1 109 ? -31.211 4.273 28.875 1.00 83.62 109 LYS A CA 1
ATOM 833 C C . LYS A 1 109 ? -30.662 3.671 30.169 1.00 83.62 109 LYS A C 1
ATOM 835 O O . LYS A 1 109 ? -30.835 4.269 31.228 1.00 83.62 109 LYS A O 1
ATOM 840 N N . GLN A 1 110 ? -29.930 2.559 30.101 1.00 87.06 110 GLN A N 1
ATOM 841 C CA . GLN A 1 110 ? -29.308 1.942 31.277 1.00 87.06 110 GLN A CA 1
ATOM 842 C C . GLN A 1 110 ? -28.265 2.858 31.932 1.00 87.06 110 GLN A C 1
ATOM 844 O O . GLN A 1 110 ? -28.292 3.050 33.146 1.00 87.06 110 GLN A O 1
ATOM 849 N N . ILE A 1 111 ? -27.399 3.500 31.145 1.00 87.19 111 ILE A N 1
ATOM 850 C CA . ILE A 1 111 ? -26.390 4.448 31.639 1.00 87.19 111 ILE A CA 1
ATOM 851 C C . ILE A 1 111 ? -27.056 5.655 32.309 1.00 87.19 111 ILE A C 1
ATOM 853 O O . ILE A 1 111 ? -26.609 6.097 33.369 1.00 87.19 111 ILE A O 1
ATOM 857 N N . SER A 1 112 ? -28.135 6.195 31.739 1.00 89.06 112 SER A N 1
ATOM 858 C CA . SER A 1 112 ? -28.867 7.312 32.355 1.00 89.06 112 SER A CA 1
ATOM 859 C C . SER A 1 112 ? -29.586 6.903 33.648 1.00 89.06 112 SER A C 1
ATOM 861 O O . SER A 1 112 ? -29.519 7.636 34.639 1.00 89.06 112 SER A O 1
ATOM 863 N N . GLY A 1 113 ? -30.184 5.707 33.683 1.00 92.88 113 GLY A N 1
ATOM 864 C CA . GLY A 1 113 ? -30.803 5.129 34.875 1.00 92.88 113 GLY A CA 1
ATOM 865 C C . GLY A 1 113 ? -29.799 4.909 36.008 1.00 92.88 113 GLY A C 1
ATOM 866 O O . GLY A 1 113 ? -30.015 5.382 37.126 1.00 92.88 113 GLY A O 1
ATOM 867 N N . LEU A 1 114 ? -28.657 4.282 35.711 1.00 91.94 114 LEU A N 1
ATOM 868 C CA . LEU A 1 114 ? -27.575 4.060 36.676 1.00 91.94 114 LEU A CA 1
ATOM 869 C C . LEU A 1 114 ? -27.001 5.380 37.202 1.00 91.94 114 LEU A C 1
ATOM 871 O O . LEU A 1 114 ? -26.777 5.526 38.402 1.00 91.94 114 LEU A O 1
ATOM 875 N N . ARG A 1 115 ? -26.837 6.388 36.336 1.00 92.81 115 ARG A N 1
ATOM 876 C CA . ARG A 1 115 ? -26.410 7.732 36.755 1.00 92.81 115 ARG A CA 1
ATOM 877 C C . ARG A 1 115 ? -27.412 8.393 37.701 1.00 92.81 115 ARG A C 1
ATOM 879 O O . ARG A 1 115 ? -26.995 9.050 38.650 1.00 92.81 115 ARG A O 1
ATOM 886 N N . SER A 1 116 ? -28.714 8.232 37.468 1.00 92.19 116 SER A N 1
ATOM 887 C CA . SER A 1 116 ? -29.752 8.765 38.361 1.00 92.19 116 SER A CA 1
ATOM 888 C C . SER A 1 116 ? -29.703 8.104 39.742 1.00 92.19 116 SER A C 1
ATOM 890 O O . SER A 1 116 ? -29.717 8.787 40.768 1.00 92.19 116 SER A O 1
ATOM 892 N N . GLN A 1 117 ? -29.552 6.778 39.779 1.00 92.50 117 GLN A N 1
ATOM 893 C CA . GLN A 1 117 ? -29.417 6.028 41.028 1.00 92.50 117 GLN A CA 1
ATOM 894 C C . GLN A 1 117 ? -28.155 6.418 41.801 1.00 92.50 117 GLN A C 1
ATOM 896 O O . GLN A 1 117 ? -28.227 6.591 43.019 1.00 92.50 117 GLN A O 1
ATOM 901 N N . LEU A 1 118 ? -27.035 6.622 41.100 1.00 94.19 118 LEU A N 1
ATOM 902 C CA . LEU A 1 118 ? -25.790 7.095 41.700 1.00 94.19 118 LEU A CA 1
ATOM 903 C C . LEU A 1 118 ? -25.985 8.468 42.354 1.00 94.19 118 LEU A C 1
ATOM 905 O O . LEU A 1 118 ? -25.721 8.610 43.544 1.00 94.19 118 LEU A O 1
ATOM 909 N N . ARG A 1 119 ? -26.569 9.440 41.637 1.00 93.00 119 ARG A N 1
ATOM 910 C CA . ARG A 1 119 ? -26.872 10.769 42.205 1.00 93.00 119 ARG A CA 1
ATOM 911 C C . ARG A 1 119 ? -27.801 10.684 43.418 1.00 93.00 119 ARG A C 1
ATOM 913 O O . ARG A 1 119 ? -27.611 11.398 44.401 1.00 93.00 119 ARG A O 1
ATOM 920 N N . ALA A 1 120 ? -28.812 9.816 43.371 1.00 90.69 120 ALA A N 1
ATOM 921 C CA . ALA A 1 120 ? -29.734 9.623 44.488 1.00 90.69 120 ALA A CA 1
ATOM 922 C C . ALA A 1 120 ? -29.035 9.001 45.711 1.00 90.69 120 ALA A C 1
ATOM 924 O O . ALA A 1 120 ? -29.297 9.408 46.846 1.00 90.69 120 ALA A O 1
ATOM 925 N N . ALA A 1 121 ? -28.134 8.040 45.496 1.00 86.56 121 ALA A N 1
ATOM 926 C CA . ALA A 1 121 ? -27.332 7.428 46.552 1.00 86.56 121 ALA A CA 1
ATOM 927 C C . ALA A 1 121 ? -26.315 8.415 47.154 1.00 86.56 121 ALA A C 1
ATOM 929 O O . ALA A 1 121 ? -26.176 8.485 48.379 1.00 86.56 121 ALA A O 1
ATOM 930 N N . GLU A 1 122 ? -25.669 9.234 46.325 1.00 91.94 122 GLU A N 1
ATOM 931 C CA . GLU A 1 122 ? -24.770 10.308 46.758 1.00 91.94 122 GLU A CA 1
ATOM 932 C C . GLU A 1 122 ? -25.513 11.355 47.597 1.00 91.94 122 GLU A C 1
ATOM 934 O O . GLU A 1 122 ? -25.049 11.724 48.679 1.00 91.94 122 GLU A O 1
ATOM 939 N N . LEU A 1 123 ? -26.710 11.777 47.167 1.00 90.44 123 LEU A N 1
ATOM 940 C CA . LEU A 1 123 ? -27.539 12.724 47.917 1.00 90.44 123 LEU A CA 1
ATOM 941 C C . LEU A 1 123 ? -27.977 12.153 49.271 1.00 90.44 123 LEU A C 1
ATOM 943 O O . LEU A 1 123 ? -27.918 12.856 50.281 1.00 90.44 123 LEU A O 1
ATOM 947 N N . ARG A 1 124 ? -28.390 10.879 49.316 1.00 84.50 124 ARG A N 1
ATOM 948 C CA . ARG A 1 124 ? -28.719 10.193 50.577 1.00 84.50 124 ARG A CA 1
ATOM 949 C C . ARG A 1 124 ? -27.519 10.158 51.517 1.00 84.50 124 ARG A C 1
ATOM 951 O O . ARG A 1 124 ? -27.657 10.501 52.686 1.00 84.50 124 ARG A O 1
ATOM 958 N N . THR A 1 125 ? -26.342 9.826 50.998 1.00 86.31 125 THR A N 1
ATOM 959 C CA . THR A 1 125 ? -25.100 9.792 51.781 1.00 86.31 125 THR A CA 1
ATOM 960 C C . THR A 1 125 ? -24.737 11.175 52.319 1.00 86.31 125 THR A C 1
ATOM 962 O O . THR A 1 125 ? -24.354 11.304 53.480 1.00 86.31 125 THR A O 1
ATOM 965 N N . ARG A 1 126 ? -24.905 12.231 51.512 1.00 89.88 126 ARG A N 1
ATOM 966 C CA . ARG A 1 126 ? -24.698 13.618 51.946 1.00 89.88 126 ARG A CA 1
ATOM 967 C C . ARG A 1 126 ? -25.660 14.015 53.068 1.00 89.88 126 ARG A C 1
ATOM 969 O O . ARG A 1 126 ? -25.208 14.512 54.093 1.00 89.88 126 ARG A O 1
ATOM 976 N N . ARG A 1 127 ? -26.960 13.749 52.908 1.00 90.56 127 ARG A N 1
ATOM 977 C CA . ARG A 1 127 ? -27.971 14.047 53.938 1.00 90.56 127 ARG A CA 1
ATOM 978 C C . ARG A 1 127 ? -27.704 13.287 55.232 1.00 90.56 127 ARG A C 1
ATOM 980 O O . ARG A 1 127 ? -27.795 13.875 56.301 1.00 90.56 127 ARG A O 1
ATOM 987 N N . LEU A 1 128 ? -27.322 12.013 55.142 1.00 83.06 128 LEU A N 1
ATOM 988 C CA . LEU A 1 128 ? -26.931 11.229 56.314 1.00 83.06 128 LEU A CA 1
ATOM 989 C C . LEU A 1 128 ? -25.735 11.865 57.027 1.00 83.06 128 LEU A C 1
ATOM 991 O O . LEU A 1 128 ? -25.800 12.060 58.234 1.00 83.06 128 LEU A O 1
ATOM 995 N N . LYS A 1 129 ? -24.683 12.269 56.302 1.00 83.38 129 LYS A N 1
ATOM 996 C CA . LYS A 1 129 ? -23.536 12.979 56.898 1.00 83.38 129 LYS A CA 1
ATOM 997 C C . LYS A 1 129 ? -23.953 14.270 57.611 1.00 83.38 129 LYS A C 1
ATOM 999 O O . LYS A 1 129 ? -23.462 14.535 58.703 1.00 83.38 129 LYS A O 1
ATOM 1004 N N . GLU A 1 130 ? -24.864 15.046 57.028 1.00 86.31 130 GLU A N 1
ATOM 1005 C CA . GLU A 1 130 ? -25.385 16.277 57.640 1.00 86.31 130 GLU A CA 1
ATOM 1006 C C . GLU A 1 130 ? -26.210 15.986 58.908 1.00 86.31 130 GLU A C 1
ATOM 1008 O O . GLU A 1 130 ? -26.005 16.642 59.928 1.00 86.31 130 GLU A O 1
ATOM 1013 N N . VAL A 1 131 ? -27.089 14.976 58.884 1.00 83.88 131 VAL A N 1
ATOM 1014 C CA . VAL A 1 131 ? -27.905 14.571 60.045 1.00 83.88 131 VAL A CA 1
ATOM 1015 C C . VAL A 1 131 ? -27.035 14.012 61.167 1.00 83.88 131 VAL A C 1
ATOM 1017 O O . VAL A 1 131 ? -27.192 14.425 62.312 1.00 83.88 131 VAL A O 1
ATOM 1020 N N . PHE A 1 132 ? -26.079 13.132 60.860 1.00 79.88 132 PHE A N 1
ATOM 1021 C CA . PHE A 1 132 ? -25.138 12.620 61.859 1.00 79.88 132 PHE A CA 1
ATOM 1022 C C . PHE A 1 132 ? -24.248 13.728 62.422 1.00 79.88 132 PHE A C 1
ATOM 1024 O O . PHE A 1 132 ? -23.986 13.742 63.624 1.00 79.88 132 PHE A O 1
ATOM 1031 N N . GLY A 1 133 ? -23.823 14.680 61.586 1.00 77.88 133 GLY A N 1
ATOM 1032 C CA . GLY A 1 133 ? -23.080 15.858 62.027 1.00 77.88 133 GLY A CA 1
ATOM 1033 C C . GLY A 1 133 ? -23.880 16.707 63.018 1.00 77.88 133 GLY A C 1
ATOM 1034 O O . GLY A 1 133 ? -23.380 16.999 64.103 1.00 77.88 133 GLY A O 1
ATOM 1035 N N . ARG A 1 134 ? -25.137 17.035 62.686 1.00 79.56 134 ARG A N 1
ATOM 1036 C CA . ARG A 1 134 ? -26.040 17.799 63.566 1.00 79.56 134 ARG A CA 1
ATOM 1037 C C . ARG A 1 134 ? -26.370 17.050 64.849 1.00 79.56 134 ARG A C 1
ATOM 1039 O O . ARG A 1 134 ? -26.180 17.604 65.919 1.00 79.56 134 ARG A O 1
ATOM 1046 N N . SER A 1 135 ? -26.754 15.779 64.756 1.00 76.00 135 SER A N 1
ATOM 1047 C CA . SER A 1 135 ? -27.071 14.950 65.924 1.00 76.00 135 SER A CA 1
ATOM 1048 C C . SER A 1 135 ? -25.867 14.799 66.860 1.00 76.00 135 SER A C 1
ATOM 1050 O O . SER A 1 135 ? -26.013 14.889 68.074 1.00 76.00 135 SER A O 1
ATOM 1052 N N . THR A 1 136 ? -24.651 14.663 66.318 1.00 73.38 136 THR A N 1
ATOM 1053 C CA . THR A 1 136 ? -23.421 14.648 67.130 1.00 73.38 136 THR A CA 1
ATOM 1054 C C . THR A 1 136 ? -23.164 16.000 67.795 1.00 73.38 136 THR A C 1
ATOM 1056 O O . THR A 1 136 ? -22.723 16.051 68.942 1.00 73.38 136 THR A O 1
ATOM 1059 N N . GLN A 1 137 ? -23.407 17.103 67.087 1.00 72.25 137 GLN A N 1
ATOM 1060 C CA . GLN A 1 137 ? -23.252 18.450 67.630 1.00 72.25 137 GLN A CA 1
ATOM 1061 C C . GLN A 1 137 ? -24.269 18.725 68.745 1.00 72.25 137 GLN A C 1
ATOM 1063 O O . GLN A 1 137 ? -23.877 19.201 69.806 1.00 72.25 137 GLN A O 1
ATOM 1068 N N . GLU A 1 138 ? -25.533 18.366 68.536 1.00 73.44 138 GLU A N 1
ATOM 1069 C CA . GLU A 1 138 ? -26.603 18.444 69.533 1.00 73.44 138 GLU A CA 1
ATOM 1070 C C . GLU A 1 138 ? -26.278 17.581 70.753 1.00 73.44 138 GLU A C 1
ATOM 1072 O O . GLU A 1 138 ? -26.372 18.059 71.875 1.00 73.44 138 GLU A O 1
ATOM 1077 N N . TYR A 1 139 ? -25.780 16.359 70.550 1.00 67.00 139 TYR A N 1
ATOM 1078 C CA . TYR A 1 139 ? -25.329 15.480 71.630 1.00 67.00 139 TYR A CA 1
ATOM 1079 C C . TYR A 1 139 ? -24.184 16.088 72.460 1.00 67.00 139 TYR A C 1
ATOM 1081 O O . TYR A 1 139 ? -24.156 15.972 73.686 1.00 67.00 139 TYR A O 1
ATOM 1089 N N . ARG A 1 140 ? -23.227 16.767 71.811 1.00 65.12 140 ARG A N 1
ATOM 1090 C CA . ARG A 1 140 ? -22.150 17.489 72.513 1.00 65.12 140 ARG A CA 1
ATOM 1091 C C . ARG A 1 140 ? -22.668 18.709 73.273 1.00 65.12 140 ARG A C 1
ATOM 1093 O O . ARG A 1 140 ? -22.101 19.041 74.304 1.00 65.12 140 ARG A O 1
ATOM 1100 N N . GLN A 1 141 ? -23.704 19.376 72.765 1.00 64.56 141 GLN A N 1
ATOM 1101 C CA . GLN A 1 141 ? -24.316 20.548 73.400 1.00 64.56 141 GLN A CA 1
ATOM 1102 C C . GLN A 1 141 ? -25.265 20.166 74.546 1.00 64.56 141 GLN A C 1
ATOM 1104 O O . GLN A 1 141 ? -25.344 20.897 75.528 1.00 64.56 141 GLN A O 1
ATOM 1109 N N . SER A 1 142 ? -25.958 19.025 74.449 1.00 60.50 142 SER A N 1
ATOM 1110 C CA . SER A 1 142 ? -26.861 18.522 75.491 1.00 60.50 142 SER A CA 1
ATOM 1111 C C . SER A 1 142 ? -26.108 17.923 76.675 1.00 60.50 142 SER A C 1
ATOM 1113 O O . SER A 1 142 ? -26.620 17.941 77.791 1.00 60.50 142 SER A O 1
ATOM 1115 N N . ARG A 1 143 ? -24.874 17.436 76.466 1.00 60.75 143 ARG A N 1
ATOM 1116 C CA . ARG A 1 143 ? -23.925 17.180 77.555 1.00 60.75 143 ARG A CA 1
ATOM 1117 C C . ARG A 1 143 ? -23.421 18.502 78.134 1.00 60.75 143 ARG A C 1
ATOM 1119 O O . ARG A 1 143 ? -22.286 18.919 77.919 1.00 60.75 143 ARG A O 1
ATOM 1126 N N . GLY A 1 144 ? -24.281 19.143 78.921 1.00 50.94 144 GLY A N 1
ATOM 1127 C CA . GLY A 1 144 ? -23.839 20.051 79.971 1.00 50.94 144 GLY A CA 1
ATOM 1128 C C . GLY A 1 144 ? -22.886 19.305 80.909 1.00 50.94 144 GLY A C 1
ATOM 1129 O O . GLY A 1 144 ? -23.037 18.102 81.128 1.00 50.94 144 GLY A O 1
ATOM 1130 N N . ALA A 1 145 ? -21.864 20.001 81.399 1.00 50.72 145 ALA A N 1
ATOM 1131 C CA . ALA A 1 145 ? -20.781 19.443 82.200 1.00 50.72 145 ALA A CA 1
ATOM 1132 C C . ALA A 1 145 ? -21.297 18.581 83.375 1.00 50.72 145 ALA A C 1
ATOM 1134 O O . ALA A 1 145 ? -21.672 19.115 84.413 1.00 50.72 145 ALA A O 1
ATOM 1135 N N . GLY A 1 146 ? -21.308 17.251 83.211 1.00 55.62 146 GLY A N 1
ATOM 1136 C CA . GLY A 1 146 ? -21.502 16.296 84.308 1.00 55.62 146 GLY A CA 1
ATOM 1137 C C . GLY A 1 146 ? -22.505 15.157 84.096 1.00 55.62 146 GLY A C 1
ATOM 1138 O O . GLY A 1 146 ? -22.460 14.212 84.877 1.00 55.62 146 GLY A O 1
ATOM 1139 N N . ASP A 1 147 ? -23.369 15.177 83.075 1.00 61.25 147 ASP A N 1
ATOM 1140 C CA . ASP A 1 147 ? -24.381 14.114 82.924 1.00 61.25 147 ASP A CA 1
ATOM 1141 C C . ASP A 1 147 ? -23.838 12.878 82.167 1.00 61.25 147 ASP A C 1
ATOM 1143 O O . ASP A 1 147 ? -23.228 12.986 81.089 1.00 61.25 147 ASP A O 1
ATOM 1147 N N . THR A 1 148 ? -24.014 11.685 82.750 1.00 59.28 148 THR A N 1
ATOM 1148 C CA . THR A 1 148 ? -23.528 10.406 82.197 1.00 59.28 148 THR A CA 1
ATOM 1149 C C . THR A 1 148 ? -24.674 9.611 81.588 1.00 59.28 148 THR A C 1
ATOM 1151 O O . THR A 1 148 ? -25.518 9.057 82.281 1.00 59.28 148 THR A O 1
ATOM 1154 N N . ILE A 1 149 ? -24.689 9.534 80.256 1.00 65.38 149 ILE A N 1
ATOM 1155 C CA . ILE A 1 149 ? -25.688 8.766 79.507 1.00 65.38 149 ILE A CA 1
ATOM 1156 C C . ILE A 1 149 ? -25.392 7.274 79.678 1.00 65.38 149 ILE A C 1
ATOM 1158 O O . ILE A 1 149 ? -24.314 6.813 79.303 1.00 65.38 149 ILE A O 1
ATOM 1162 N N . GLN A 1 150 ? -26.356 6.533 80.224 1.00 65.69 150 GLN A N 1
ATOM 1163 C CA . GLN A 1 150 ? -26.281 5.084 80.417 1.00 65.69 150 GLN A CA 1
ATOM 1164 C C . GLN A 1 150 ? -27.077 4.356 79.329 1.00 65.69 150 GLN A C 1
ATOM 1166 O O . GLN A 1 150 ? -28.205 4.735 79.005 1.00 65.69 150 GLN A O 1
ATOM 1171 N N . LEU A 1 151 ? -26.490 3.304 78.756 1.00 69.69 151 LEU A N 1
ATOM 1172 C CA . LEU A 1 151 ? -27.172 2.436 77.801 1.00 69.69 151 LEU A CA 1
ATOM 1173 C C . LEU A 1 151 ? -28.041 1.429 78.564 1.00 69.69 151 LEU A C 1
ATOM 1175 O O . LEU A 1 151 ? -27.530 0.673 79.384 1.00 69.69 151 LEU A O 1
ATOM 1179 N N . LEU A 1 152 ? -29.343 1.400 78.276 1.00 71.38 152 LEU A N 1
ATOM 1180 C CA . LEU A 1 152 ? -30.263 0.448 78.897 1.00 71.38 152 LEU A CA 1
ATOM 1181 C C . LEU A 1 152 ? -30.168 -0.919 78.205 1.00 71.38 152 LEU A C 1
ATOM 1183 O O . LEU A 1 152 ? -30.336 -1.014 76.985 1.00 71.38 152 LEU A O 1
ATOM 1187 N N . GLU A 1 153 ? -29.918 -1.976 78.975 1.00 73.50 153 GLU A N 1
ATOM 1188 C CA . GLU A 1 153 ? -29.777 -3.326 78.433 1.00 73.50 153 GLU A CA 1
ATOM 1189 C C . GLU A 1 153 ? -31.123 -3.900 77.965 1.00 73.50 153 GLU A C 1
ATOM 1191 O O . GLU A 1 153 ? -32.111 -3.935 78.698 1.00 73.50 153 GLU A O 1
ATOM 1196 N N . ASN A 1 154 ? -31.169 -4.370 76.718 1.00 77.12 154 ASN A N 1
ATOM 1197 C CA . ASN A 1 154 ? -32.304 -5.066 76.126 1.00 77.12 154 ASN A CA 1
ATOM 1198 C C . ASN A 1 154 ? -31.824 -6.223 75.225 1.00 77.12 154 ASN A C 1
ATOM 1200 O O . ASN A 1 154 ? -30.644 -6.350 74.899 1.00 77.12 154 ASN A O 1
ATOM 1204 N N . GLY A 1 155 ? -32.744 -7.082 74.768 1.00 67.62 155 GLY A N 1
ATOM 1205 C CA . GLY A 1 155 ? -32.395 -8.234 73.916 1.00 67.62 155 GLY A CA 1
ATOM 1206 C C . GLY A 1 155 ? -31.728 -7.868 72.578 1.00 67.62 155 GLY A C 1
ATOM 1207 O O . GLY A 1 155 ? -31.214 -8.741 71.880 1.00 67.62 155 GLY A O 1
ATOM 1208 N N . PHE A 1 156 ? -31.730 -6.586 72.203 1.00 69.75 156 PHE A N 1
ATOM 1209 C CA . PHE A 1 156 ? -31.003 -6.062 71.053 1.00 69.75 156 PHE A CA 1
ATOM 1210 C C . PHE A 1 156 ? -29.589 -5.587 71.424 1.00 69.75 156 PHE A C 1
ATOM 1212 O O . PHE A 1 156 ? -28.652 -5.929 70.706 1.00 69.75 156 PHE A O 1
ATOM 1219 N N . SER A 1 157 ? -29.402 -4.894 72.551 1.00 72.88 157 SER A N 1
ATOM 1220 C CA . SER A 1 157 ? -28.085 -4.468 73.038 1.00 72.88 157 SER A CA 1
ATOM 1221 C C . SER A 1 157 ? -27.188 -5.661 73.375 1.00 72.88 157 SER A C 1
ATOM 1223 O O . SER A 1 157 ? -25.993 -5.601 73.110 1.00 72.88 157 SER A O 1
ATOM 1225 N N . ALA A 1 158 ? -27.766 -6.782 73.823 1.00 76.00 158 ALA A N 1
ATOM 1226 C CA . ALA A 1 158 ? -27.043 -8.037 74.056 1.00 76.00 158 ALA A CA 1
ATOM 1227 C C . ALA A 1 158 ? -26.394 -8.629 72.786 1.00 76.00 158 ALA A C 1
ATOM 1229 O O . ALA A 1 158 ? -25.457 -9.415 72.871 1.00 76.00 158 ALA A O 1
ATOM 1230 N N . ARG A 1 159 ? -26.875 -8.260 71.589 1.00 77.81 159 ARG A N 1
ATOM 1231 C CA . ARG A 1 159 ? -26.279 -8.666 70.298 1.00 77.81 159 ARG A CA 1
ATOM 1232 C C . ARG A 1 159 ? -25.221 -7.686 69.792 1.00 77.81 159 ARG A C 1
ATOM 1234 O O . ARG A 1 159 ? -24.581 -7.932 68.770 1.00 77.81 159 ARG A O 1
ATOM 1241 N N . LEU A 1 160 ? -25.070 -6.558 70.479 1.00 83.12 160 LEU A N 1
ATOM 1242 C CA . LEU A 1 160 ? -24.153 -5.478 70.142 1.00 83.12 160 LEU A CA 1
ATOM 1243 C C . LEU A 1 160 ? -23.007 -5.370 71.148 1.00 83.12 160 LEU A C 1
ATOM 1245 O O . LEU A 1 160 ? -22.294 -4.372 71.104 1.00 83.12 160 LEU A O 1
ATOM 1249 N N . SER A 1 161 ? -22.818 -6.372 72.013 1.00 81.94 161 SER A N 1
ATOM 1250 C CA . SER A 1 161 ? -21.803 -6.386 73.072 1.00 81.94 161 SER A CA 1
ATOM 1251 C C . SER A 1 161 ? -20.425 -5.973 72.558 1.00 81.94 161 SER A C 1
ATOM 1253 O O . SER A 1 161 ? -19.823 -5.070 73.124 1.00 81.94 161 SER A O 1
ATOM 1255 N N . ASP A 1 162 ? -20.000 -6.497 71.405 1.00 85.44 162 ASP A N 1
ATOM 1256 C CA . ASP A 1 162 ? -18.711 -6.155 70.789 1.00 85.44 162 ASP A CA 1
ATOM 1257 C C . ASP A 1 162 ? -18.583 -4.653 70.458 1.00 85.44 162 ASP A C 1
ATOM 1259 O O . ASP A 1 162 ? -17.540 -4.036 70.669 1.00 85.44 162 ASP A O 1
ATOM 1263 N N . LEU A 1 163 ? -19.661 -4.033 69.955 1.00 84.44 163 LEU A N 1
ATOM 1264 C CA . LEU A 1 163 ? -19.697 -2.602 69.625 1.00 84.44 163 LEU A CA 1
ATOM 1265 C C . LEU A 1 163 ? -19.803 -1.739 70.884 1.00 84.44 163 LEU A C 1
ATOM 1267 O O . LEU A 1 163 ? -19.186 -0.678 70.954 1.00 84.44 163 LEU A O 1
ATOM 1271 N N . VAL A 1 164 ? -20.595 -2.178 71.861 1.00 82.88 164 VAL A N 1
ATOM 1272 C CA . VAL A 1 164 ? -20.752 -1.505 73.153 1.00 82.88 164 VAL A CA 1
ATOM 1273 C C . VAL A 1 164 ? -19.410 -1.481 73.886 1.00 82.88 164 VAL A C 1
ATOM 1275 O O . VAL A 1 164 ? -18.955 -0.418 74.300 1.00 82.88 164 VAL A O 1
ATOM 1278 N N . GLU A 1 165 ? -18.721 -2.616 73.970 1.00 84.81 165 GLU A N 1
ATOM 1279 C CA . GLU A 1 165 ? -17.412 -2.724 74.611 1.00 84.81 165 GLU A CA 1
ATOM 1280 C C . GLU A 1 165 ? -16.358 -1.868 73.897 1.00 84.81 165 GLU A C 1
ATOM 1282 O O . GLU A 1 165 ? -15.637 -1.085 74.521 1.00 84.81 165 GLU A O 1
ATOM 1287 N N . GLN A 1 166 ? -16.302 -1.942 72.567 1.00 84.31 166 GLN A N 1
ATOM 1288 C CA . GLN A 1 166 ? -15.297 -1.214 71.802 1.00 84.31 166 GLN A CA 1
ATOM 1289 C C . GLN A 1 166 ? -15.521 0.304 71.796 1.00 84.31 166 GLN A C 1
ATOM 1291 O O . GLN A 1 166 ? -14.555 1.057 71.932 1.00 84.31 166 GLN A O 1
ATOM 1296 N N . TYR A 1 167 ? -16.759 0.771 71.623 1.00 82.50 167 TYR A N 1
ATOM 1297 C CA . TYR A 1 167 ? -17.032 2.195 71.421 1.00 82.50 167 TYR A CA 1
ATOM 1298 C C . TYR A 1 167 ? -17.503 2.919 72.680 1.00 82.50 167 TYR A C 1
ATOM 1300 O O . TYR A 1 167 ? -17.130 4.075 72.854 1.00 82.50 167 TYR A O 1
ATOM 1308 N N . LEU A 1 168 ? -18.278 2.275 73.559 1.00 81.88 168 LEU A N 1
ATOM 1309 C CA . LEU A 1 168 ? -18.776 2.907 74.787 1.00 81.88 168 LEU A CA 1
ATOM 1310 C C . LEU A 1 168 ? -17.827 2.702 75.964 1.00 81.88 168 LEU A C 1
ATOM 1312 O O . LEU A 1 168 ? -17.5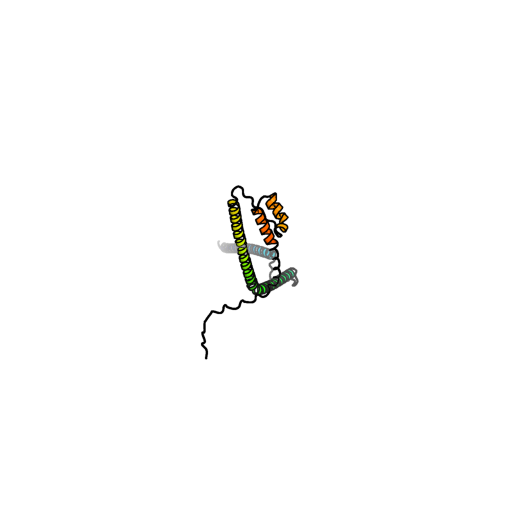63 3.658 76.679 1.00 81.88 168 LEU A O 1
ATOM 1316 N N . TYR A 1 169 ? -17.258 1.506 76.133 1.00 80.25 169 TYR A N 1
ATOM 1317 C CA . TYR A 1 169 ? -16.348 1.244 77.255 1.00 80.25 169 TYR A CA 1
ATOM 1318 C C . TYR A 1 169 ? -14.886 1.597 76.954 1.00 80.25 169 TYR A C 1
ATOM 1320 O O . TYR A 1 169 ? -14.216 2.183 77.800 1.00 80.25 169 TYR A O 1
ATOM 1328 N N . ARG A 1 170 ? -14.363 1.260 75.764 1.00 82.88 170 ARG A N 1
ATOM 1329 C CA . ARG A 1 170 ? -12.940 1.489 75.440 1.00 82.88 170 ARG A CA 1
ATOM 1330 C C . ARG A 1 170 ? -12.649 2.866 74.837 1.00 82.88 170 ARG A C 1
ATOM 1332 O O . ARG A 1 170 ? -11.594 3.427 75.113 1.00 82.88 170 ARG A O 1
ATOM 1339 N N . GLN A 1 171 ? -13.531 3.385 73.982 1.00 81.69 171 GLN A N 1
ATOM 1340 C CA . GLN A 1 171 ? -13.320 4.660 73.273 1.00 81.69 171 GLN A CA 1
ATOM 1341 C C . GLN A 1 171 ? -14.157 5.823 73.826 1.00 81.69 171 GLN A C 1
ATOM 1343 O O . GLN A 1 171 ? -13.972 6.946 73.359 1.00 81.69 171 GLN A O 1
ATOM 1348 N N . ASP A 1 172 ? -15.080 5.554 74.758 1.00 77.25 172 ASP A N 1
ATOM 1349 C CA . ASP A 1 172 ? -16.033 6.518 75.339 1.00 77.25 172 ASP A CA 1
ATOM 1350 C C . ASP A 1 172 ? -16.702 7.441 74.293 1.00 77.25 172 ASP A C 1
ATOM 1352 O O . ASP A 1 172 ? -16.891 8.645 74.465 1.00 77.25 172 ASP A O 1
ATOM 1356 N N . SER A 1 173 ? -17.033 6.875 73.130 1.00 80.44 173 SER A N 1
ATOM 1357 C CA . SER A 1 173 ? -17.531 7.605 71.968 1.00 80.44 173 SER A CA 1
ATOM 1358 C C . SER A 1 173 ? -18.885 7.064 71.536 1.00 80.44 173 SER A C 1
ATOM 1360 O O . SER A 1 173 ? -19.000 6.232 70.635 1.00 80.44 173 SER A O 1
ATOM 1362 N N . MET A 1 174 ? -19.943 7.610 72.138 1.00 77.81 174 MET A N 1
ATOM 1363 C CA . MET A 1 174 ? -21.325 7.395 71.686 1.00 77.81 174 MET A CA 1
ATOM 1364 C C . MET A 1 174 ? -21.528 7.706 70.189 1.00 77.81 174 MET A C 1
ATOM 1366 O O . MET A 1 174 ? -22.169 6.906 69.509 1.00 77.81 174 MET A O 1
ATOM 1370 N N . PRO A 1 175 ? -20.953 8.779 69.606 1.00 79.75 175 PRO A N 1
ATOM 1371 C CA . PRO A 1 175 ? -21.032 8.998 68.160 1.00 79.75 175 PRO A CA 1
ATOM 1372 C C . PRO A 1 175 ? -20.352 7.890 67.341 1.00 79.75 175 PRO A C 1
ATOM 1374 O O . PRO A 1 175 ? -20.869 7.496 66.297 1.00 79.75 175 PRO A O 1
ATOM 1377 N N . GLY A 1 176 ? -19.224 7.351 67.822 1.00 80.25 176 GLY A N 1
ATOM 1378 C CA . GLY A 1 176 ? -18.556 6.201 67.206 1.00 80.25 176 GLY A CA 1
ATOM 1379 C C . GLY A 1 176 ? -19.407 4.933 67.276 1.00 80.25 176 GLY A C 1
ATOM 1380 O O . GLY A 1 176 ? -19.574 4.250 66.266 1.00 80.25 176 GLY A O 1
ATOM 1381 N N . PHE A 1 177 ? -20.023 4.679 68.434 1.00 84.62 177 PHE A N 1
ATOM 1382 C CA . PHE A 1 177 ? -20.961 3.577 68.642 1.00 84.62 177 PHE A CA 1
ATOM 1383 C C . PHE A 1 177 ? -22.162 3.662 67.694 1.00 84.62 177 PHE A C 1
ATOM 1385 O O . PHE A 1 177 ? -22.470 2.691 67.005 1.00 84.62 177 PHE A O 1
ATOM 1392 N N . LEU A 1 178 ? -22.810 4.828 67.600 1.00 82.31 178 LEU A N 1
ATOM 1393 C CA . LEU A 1 178 ? -23.963 5.029 66.721 1.00 82.31 178 LEU A CA 1
ATOM 1394 C C . LEU A 1 178 ? -23.579 4.904 65.243 1.00 82.31 178 LEU A C 1
ATOM 1396 O O . LEU A 1 178 ? -24.316 4.286 64.478 1.00 82.31 178 LEU A O 1
ATOM 1400 N N . ALA A 1 179 ? -22.416 5.413 64.827 1.00 82.12 179 ALA A N 1
ATOM 1401 C CA . ALA A 1 179 ? -21.934 5.251 63.456 1.00 82.12 179 ALA A CA 1
ATOM 1402 C C . ALA A 1 179 ? -21.676 3.773 63.112 1.00 82.12 179 ALA A C 1
ATOM 1404 O O . ALA A 1 179 ? -22.140 3.290 62.076 1.00 82.12 179 ALA A O 1
ATOM 1405 N N . ALA A 1 180 ? -20.997 3.037 63.998 1.00 83.62 180 ALA A N 1
ATOM 1406 C CA . ALA A 1 180 ? -20.737 1.611 63.824 1.00 83.62 180 ALA A CA 1
ATOM 1407 C C . ALA A 1 180 ? -22.038 0.791 63.808 1.00 83.62 180 ALA A C 1
ATOM 1409 O O . ALA A 1 180 ? -22.211 -0.077 62.952 1.00 83.62 180 ALA A O 1
ATOM 1410 N N . LEU A 1 181 ? -22.987 1.114 64.693 1.00 84.38 181 LEU A N 1
ATOM 1411 C CA . LEU A 1 181 ? -24.316 0.509 64.725 1.00 84.38 181 LEU A CA 1
ATOM 1412 C C . LEU A 1 181 ? -25.076 0.758 63.418 1.00 84.38 181 LEU A C 1
ATOM 1414 O O . LEU A 1 181 ? -25.673 -0.162 62.865 1.00 84.38 181 LEU A O 1
ATOM 1418 N N . THR A 1 182 ? -25.014 1.982 62.891 1.00 81.31 182 THR A N 1
ATOM 1419 C CA . THR A 1 182 ? -25.677 2.347 61.631 1.00 81.31 182 THR A CA 1
ATOM 1420 C C . THR A 1 182 ? -25.107 1.554 60.455 1.00 81.31 182 THR A C 1
ATOM 1422 O O . THR A 1 182 ? -25.863 1.027 59.642 1.00 81.31 182 THR A O 1
ATOM 1425 N N . LEU A 1 183 ? -23.778 1.425 60.368 1.00 82.12 183 LEU A N 1
ATOM 1426 C CA . LEU A 1 183 ? -23.125 0.638 59.318 1.00 82.12 183 LEU A CA 1
ATOM 1427 C C . LEU A 1 183 ? -23.441 -0.857 59.437 1.00 82.12 183 LEU A C 1
ATOM 1429 O O . LEU A 1 183 ? -23.643 -1.516 58.418 1.00 82.12 183 LEU A O 1
ATOM 1433 N N . ARG A 1 184 ? -23.531 -1.379 60.665 1.00 81.12 184 ARG A N 1
ATOM 1434 C CA . ARG A 1 184 ? -23.908 -2.772 60.930 1.00 81.12 184 ARG A CA 1
ATOM 1435 C C . ARG A 1 184 ? -25.353 -3.052 60.516 1.00 81.12 184 ARG A C 1
ATOM 1437 O O . ARG A 1 184 ? -25.591 -3.985 59.763 1.00 81.12 184 ARG A O 1
ATOM 1444 N N . LEU A 1 185 ? -26.300 -2.194 60.897 1.00 81.12 185 LEU A N 1
ATOM 1445 C CA . LEU A 1 185 ? -27.710 -2.313 60.497 1.00 81.12 185 LEU A CA 1
ATOM 1446 C C . LEU A 1 185 ? -27.922 -2.160 58.984 1.00 81.12 185 LEU A C 1
ATOM 1448 O O . LEU A 1 185 ? -28.819 -2.779 58.420 1.00 81.12 185 LEU A O 1
ATOM 1452 N N . LEU A 1 186 ? -27.096 -1.350 58.316 1.00 80.06 186 LEU A N 1
ATOM 1453 C CA . LEU A 1 186 ? -27.145 -1.196 56.863 1.00 80.06 186 LEU A CA 1
ATOM 1454 C C . LEU A 1 186 ? -26.605 -2.432 56.127 1.00 80.06 186 LEU A C 1
ATOM 1456 O O . LEU A 1 186 ? -27.082 -2.745 55.038 1.00 80.06 186 LEU A O 1
ATOM 1460 N N . ARG A 1 187 ? -25.612 -3.118 56.706 1.00 77.25 187 ARG A N 1
ATOM 1461 C CA . ARG A 1 187 ? -24.981 -4.311 56.126 1.00 77.25 187 ARG A CA 1
ATOM 1462 C C . ARG A 1 187 ? -25.770 -5.590 56.399 1.00 77.25 187 ARG A C 1
ATOM 1464 O O . ARG A 1 187 ? -25.900 -6.413 55.499 1.00 77.25 187 ARG A O 1
ATOM 1471 N N . ASP A 1 188 ? -26.300 -5.726 57.609 1.00 72.19 188 ASP A N 1
ATOM 1472 C CA . ASP A 1 188 ? -26.982 -6.936 58.077 1.00 72.19 188 ASP A CA 1
ATOM 1473 C C . ASP A 1 188 ? -28.503 -6.889 57.808 1.00 72.19 188 ASP A C 1
ATOM 1475 O O . ASP A 1 188 ? -29.198 -7.892 57.967 1.00 72.19 188 ASP A O 1
ATOM 1479 N N . GLY A 1 189 ? -29.022 -5.736 57.359 1.00 56.97 189 GLY A N 1
ATOM 1480 C CA . GLY A 1 189 ? -30.456 -5.469 57.243 1.00 56.97 189 GLY A CA 1
ATOM 1481 C C . GLY A 1 189 ? -31.115 -5.261 58.616 1.00 56.97 189 GLY A C 1
ATOM 1482 O O . GLY A 1 189 ? -30.528 -5.593 59.651 1.00 56.97 189 GLY A O 1
ATOM 1483 N N . PRO A 1 190 ? -32.332 -4.683 58.682 1.00 56.66 190 PRO A N 1
ATOM 1484 C CA . PRO A 1 190 ? -33.034 -4.558 59.954 1.00 56.66 190 PRO A CA 1
ATOM 1485 C C . PRO A 1 190 ? -33.227 -5.957 60.559 1.00 56.66 190 PRO A C 1
ATOM 1487 O O . PRO A 1 190 ? -33.589 -6.881 59.823 1.00 56.66 190 PRO A O 1
ATOM 1490 N N . PRO A 1 191 ? -33.012 -6.141 61.877 1.00 54.72 191 PRO A N 1
ATOM 1491 C CA . PRO A 1 191 ? -33.334 -7.409 62.513 1.00 54.72 191 PRO A CA 1
ATOM 1492 C C . PRO A 1 191 ? -34.802 -7.714 62.220 1.00 54.72 191 PRO A C 1
ATOM 1494 O O . PRO A 1 191 ? 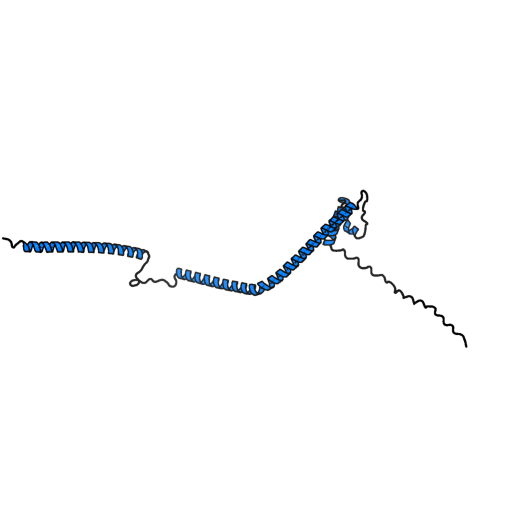-35.652 -6.836 62.394 1.00 54.72 191 PRO A O 1
ATOM 1497 N N . ALA A 1 192 ? -35.075 -8.930 61.732 1.00 48.53 192 ALA A N 1
ATOM 1498 C CA . ALA A 1 192 ? -36.426 -9.400 61.458 1.00 48.53 192 ALA A CA 1
ATOM 1499 C C . ALA A 1 192 ? -37.327 -8.982 62.621 1.00 48.53 192 ALA A C 1
ATOM 1501 O O . ALA A 1 192 ? -37.014 -9.279 63.779 1.00 48.53 192 ALA A O 1
ATOM 1502 N N . ALA A 1 193 ? -38.383 -8.224 62.308 1.00 44.41 193 ALA A N 1
ATOM 1503 C CA . ALA A 1 193 ? -39.346 -7.792 63.305 1.00 44.41 193 ALA A CA 1
ATOM 1504 C C . ALA A 1 193 ? -39.716 -9.013 64.158 1.00 44.41 193 ALA A C 1
ATOM 1506 O O . ALA A 1 193 ? -39.962 -10.080 63.578 1.00 44.41 193 ALA A O 1
ATOM 1507 N N . PRO A 1 194 ? -39.726 -8.912 65.502 1.00 44.59 194 PRO A N 1
ATOM 1508 C CA . PRO A 1 194 ? -40.314 -9.976 66.292 1.00 44.59 194 PRO A CA 1
ATOM 1509 C C . PRO A 1 194 ? -41.714 -10.186 65.722 1.00 44.59 194 PRO A C 1
ATOM 1511 O O . PRO A 1 194 ? -42.473 -9.220 65.588 1.00 44.59 194 PRO A O 1
ATOM 1514 N N . ALA A 1 195 ? -41.994 -11.416 65.278 1.00 42.06 195 ALA A N 1
ATOM 1515 C CA . ALA A 1 195 ? -43.286 -11.784 64.722 1.00 42.06 195 ALA A CA 1
ATOM 1516 C C . ALA A 1 195 ? -44.378 -11.175 65.610 1.00 42.06 195 ALA A C 1
ATOM 1518 O O . ALA A 1 195 ? -44.216 -11.229 66.837 1.00 42.06 195 ALA A O 1
ATOM 1519 N N . PRO A 1 196 ? -45.439 -10.567 65.037 1.00 41.84 196 PRO A N 1
ATOM 1520 C CA . PRO A 1 196 ? -46.495 -9.988 65.848 1.00 41.84 196 PRO A CA 1
ATOM 1521 C C . PRO A 1 196 ? -46.925 -11.075 66.818 1.00 41.84 196 PRO A C 1
ATOM 1523 O O . PRO A 1 196 ? -47.305 -12.168 66.385 1.00 41.84 196 PRO A O 1
ATOM 1526 N N . ALA A 1 197 ? -46.750 -10.804 68.116 1.00 41.91 197 ALA A N 1
ATOM 1527 C CA . ALA A 1 197 ? -47.211 -11.681 69.170 1.00 41.91 197 ALA A CA 1
ATOM 1528 C C . ALA A 1 197 ? -48.631 -12.066 68.776 1.00 41.91 197 ALA A C 1
ATOM 1530 O O . ALA A 1 197 ? -49.477 -11.180 68.634 1.00 41.91 197 ALA A O 1
ATOM 1531 N N . ARG A 1 198 ? -48.828 -13.356 68.458 1.00 38.12 198 ARG A N 1
ATOM 1532 C CA . ARG A 1 198 ? -50.125 -13.936 68.110 1.00 38.12 198 ARG A CA 1
ATOM 1533 C C . ARG A 1 198 ? -51.110 -13.302 69.070 1.00 38.12 198 ARG A C 1
ATOM 1535 O O . ARG A 1 198 ? -50.982 -13.525 70.272 1.00 38.12 198 ARG A O 1
ATOM 1542 N N . ALA A 1 199 ? -51.981 -12.445 68.541 1.00 38.69 199 ALA A N 1
ATOM 1543 C CA . ALA A 1 199 ? -52.983 -11.754 69.321 1.00 38.69 199 ALA A CA 1
ATOM 1544 C C . ALA A 1 199 ? -53.754 -12.840 70.066 1.00 38.69 199 ALA A C 1
ATOM 1546 O O . ALA A 1 199 ? -54.531 -13.586 69.467 1.00 38.69 199 ALA A O 1
ATOM 1547 N N . ALA A 1 200 ? -53.435 -13.005 71.348 1.00 40.72 200 ALA A N 1
ATOM 1548 C CA . ALA A 1 200 ? -54.175 -13.870 72.231 1.00 40.72 200 ALA A CA 1
ATOM 1549 C C . ALA A 1 200 ? -55.606 -13.341 72.193 1.00 40.72 200 ALA A C 1
ATOM 1551 O O . ALA A 1 200 ? -55.841 -12.154 72.420 1.00 40.72 200 ALA A O 1
ATOM 1552 N N . ALA A 1 201 ? -56.503 -14.222 71.761 1.00 44.91 201 ALA A N 1
ATOM 1553 C CA . ALA A 1 201 ? -57.916 -14.007 71.525 1.00 44.91 201 ALA A CA 1
ATOM 1554 C C . ALA A 1 201 ? -58.516 -12.908 72.414 1.00 44.91 201 ALA A C 1
ATOM 1556 O O . ALA A 1 201 ? -58.750 -13.097 73.607 1.00 44.91 201 ALA A O 1
ATOM 1557 N N . ARG A 1 202 ? -58.811 -11.757 71.806 1.00 39.12 202 ARG A N 1
ATOM 1558 C CA . ARG A 1 202 ? -59.737 -10.794 72.387 1.00 39.12 202 ARG A CA 1
ATOM 1559 C C . ARG A 1 202 ? -61.132 -11.374 72.155 1.00 39.12 202 ARG A C 1
ATOM 1561 O O . ARG A 1 202 ? -61.596 -11.427 71.018 1.00 39.12 202 ARG A O 1
ATOM 1568 N N . ALA A 1 203 ? -61.733 -11.902 73.218 1.00 50.97 203 ALA A N 1
ATOM 1569 C CA . ALA A 1 203 ? -63.113 -12.378 73.228 1.00 50.97 203 ALA A CA 1
ATOM 1570 C C . ALA A 1 203 ? -64.062 -11.296 72.663 1.00 50.97 203 ALA A C 1
ATOM 1572 O O . ALA A 1 203 ? -63.776 -10.104 72.831 1.00 50.97 203 ALA A O 1
ATOM 1573 N N . PRO A 1 204 ? -65.165 -11.666 71.987 1.00 45.88 204 PRO A N 1
ATOM 1574 C CA . PRO A 1 204 ? -66.068 -10.687 71.397 1.00 45.88 204 PRO A CA 1
ATOM 1575 C C . PRO A 1 204 ? -66.713 -9.837 72.496 1.00 45.88 204 PRO A C 1
ATOM 1577 O O . PRO A 1 204 ? -67.433 -10.337 73.358 1.00 45.88 204 PRO A O 1
ATOM 1580 N N . VAL A 1 205 ? -66.439 -8.533 72.456 1.00 51.09 205 VAL A N 1
ATOM 1581 C CA . VAL A 1 205 ? -67.152 -7.527 73.245 1.00 51.09 205 VAL A CA 1
ATOM 1582 C C . VAL A 1 205 ? -68.560 -7.419 72.660 1.00 51.09 205 VAL A C 1
ATOM 1584 O O . VAL A 1 205 ? -68.729 -7.030 71.506 1.00 51.09 205 VAL A O 1
ATOM 1587 N N . ARG A 1 206 ? -69.566 -7.812 73.445 1.00 52.53 206 ARG A N 1
ATOM 1588 C CA . ARG A 1 206 ? -70.985 -7.600 73.140 1.00 52.53 206 ARG A CA 1
ATOM 1589 C C . ARG A 1 206 ? -71.265 -6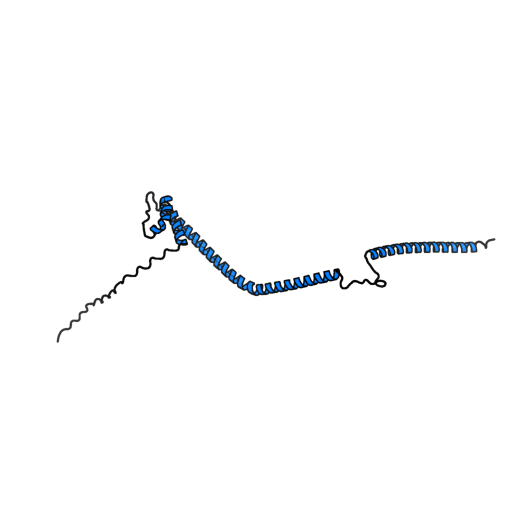.086 73.163 1.00 52.53 206 ARG A C 1
ATOM 1591 O O . ARG A 1 206 ? -70.822 -5.436 74.110 1.00 52.53 206 ARG A O 1
ATOM 1598 N N . PRO A 1 207 ? -71.957 -5.508 72.166 1.00 56.59 207 PRO A N 1
ATOM 1599 C CA . PRO A 1 207 ? -72.322 -4.096 72.217 1.00 56.59 207 PRO A CA 1
ATOM 1600 C C . PRO A 1 207 ? -73.342 -3.843 73.347 1.00 56.59 207 PRO A C 1
ATOM 1602 O O . PRO A 1 207 ? -74.197 -4.707 73.578 1.00 56.59 207 PRO A O 1
ATOM 1605 N N . PRO A 1 208 ? -73.260 -2.703 74.060 1.00 58.28 208 PRO A N 1
ATOM 1606 C CA . PRO A 1 208 ? -74.294 -2.298 75.007 1.00 58.28 208 PRO A CA 1
ATOM 1607 C C . PRO A 1 208 ? -75.581 -1.903 74.254 1.00 58.28 208 PRO A C 1
ATOM 1609 O O . PRO A 1 208 ? -75.481 -1.318 73.171 1.00 58.28 208 PRO A O 1
ATOM 1612 N N . PRO A 1 209 ? -76.775 -2.250 74.771 1.00 64.75 209 PRO A N 1
ATOM 1613 C CA . PRO A 1 209 ? -78.036 -1.749 74.233 1.00 64.75 209 PRO A CA 1
ATOM 1614 C C . PRO A 1 209 ? -78.188 -0.239 74.506 1.00 64.75 209 PRO A C 1
ATOM 1616 O O . PRO A 1 209 ? -77.606 0.248 75.477 1.00 64.75 209 PRO A O 1
ATOM 1619 N N . PRO A 1 210 ? -78.909 0.488 73.635 1.00 57.91 210 PRO A N 1
ATOM 1620 C CA . PRO A 1 210 ? -79.126 1.927 73.762 1.00 57.91 210 PRO A CA 1
ATOM 1621 C C . PRO A 1 210 ? -79.992 2.253 74.983 1.00 57.91 210 PRO A C 1
ATOM 1623 O O . PRO A 1 210 ? -80.887 1.483 75.323 1.00 57.91 210 PRO A O 1
ATOM 1626 N N . ASP A 1 211 ? -79.690 3.383 75.621 1.00 45.84 211 ASP A N 1
ATOM 1627 C CA . ASP A 1 211 ? -80.505 3.982 76.672 1.00 45.84 211 ASP A CA 1
ATOM 1628 C C . ASP A 1 211 ? -81.890 4.315 76.092 1.00 45.84 211 ASP A C 1
ATOM 1630 O O . ASP A 1 211 ? -81.992 5.062 75.118 1.00 45.84 211 ASP A O 1
ATOM 1634 N N . ASP A 1 212 ? -82.933 3.699 76.650 1.00 49.31 212 ASP A N 1
ATOM 1635 C CA . ASP A 1 212 ? -84.324 4.032 76.356 1.00 49.31 212 ASP A CA 1
ATOM 1636 C C . ASP A 1 212 ? -84.636 5.378 77.028 1.00 49.31 212 ASP A C 1
ATOM 1638 O O . ASP A 1 212 ? -84.618 5.491 78.256 1.00 49.31 212 ASP A O 1
ATOM 1642 N N . ASP A 1 213 ? -84.879 6.399 76.207 1.00 47.00 213 ASP A N 1
ATOM 1643 C CA . ASP A 1 213 ? -85.452 7.669 76.634 1.00 47.00 213 ASP A CA 1
ATOM 1644 C C . ASP A 1 213 ? -86.835 7.416 77.264 1.00 47.00 213 ASP A C 1
ATOM 1646 O O . ASP A 1 213 ? -87.726 6.818 76.654 1.00 47.00 213 ASP A O 1
ATOM 1650 N N . ASP A 1 214 ? -86.994 7.876 78.507 1.00 44.19 214 ASP A N 1
ATOM 1651 C CA . ASP A 1 214 ? -88.275 8.057 79.181 1.00 44.19 214 ASP A CA 1
ATOM 1652 C C . ASP A 1 214 ? -89.170 8.978 78.334 1.00 44.19 214 ASP A C 1
ATOM 1654 O O . ASP A 1 214 ? -89.039 10.199 78.401 1.00 44.19 214 ASP A O 1
ATOM 1658 N N . ASP A 1 215 ? -90.128 8.408 77.604 1.00 43.16 215 ASP A N 1
ATOM 1659 C CA . ASP A 1 215 ? -91.338 9.126 77.214 1.00 43.16 215 ASP A CA 1
ATOM 1660 C C . ASP A 1 215 ? -92.562 8.448 77.834 1.00 43.16 215 ASP A C 1
ATOM 1662 O O . ASP A 1 215 ? -92.952 7.316 77.541 1.00 43.16 215 ASP A O 1
ATOM 1666 N N . CYS A 1 216 ? -93.131 9.198 78.771 1.00 40.59 216 CYS A N 1
ATOM 1667 C CA . CYS A 1 216 ? -94.350 8.924 79.495 1.00 40.59 216 CYS A CA 1
ATOM 1668 C C . CYS A 1 216 ? -95.544 8.855 78.535 1.00 40.59 216 CYS A C 1
ATOM 1670 O O . CYS A 1 216 ? -95.892 9.865 77.929 1.00 40.59 216 CYS A O 1
ATOM 1672 N N . GLU A 1 217 ? -96.276 7.743 78.524 1.00 46.75 217 GLU A N 1
ATOM 1673 C CA . GLU A 1 217 ? -97.694 7.765 78.159 1.00 46.75 217 GLU A CA 1
ATOM 1674 C C . GLU A 1 217 ? -98.542 7.221 79.309 1.00 46.75 217 GLU A C 1
ATOM 1676 O O . GLU A 1 217 ? -98.570 6.036 79.640 1.00 46.75 217 GLU A O 1
ATOM 1681 N N . ILE A 1 218 ? -99.218 8.175 79.943 1.00 44.69 218 ILE A N 1
ATOM 1682 C CA . ILE A 1 218 ? -100.362 7.998 80.824 1.00 44.69 218 ILE A CA 1
ATOM 1683 C C . ILE A 1 218 ? -101.487 7.414 79.969 1.00 44.69 218 ILE A C 1
ATOM 1685 O O . ILE A 1 218 ? -101.909 8.045 79.002 1.00 44.69 218 ILE A O 1
ATOM 1689 N N . VAL A 1 219 ? -102.011 6.250 80.348 1.00 44.03 219 VAL A N 1
ATOM 1690 C CA . VAL A 1 219 ? -103.302 5.777 79.842 1.00 44.03 219 VAL A CA 1
ATOM 1691 C C . VAL A 1 219 ? -104.194 5.493 81.041 1.00 44.03 219 VAL A C 1
ATOM 1693 O O . VAL A 1 219 ? -103.979 4.544 81.796 1.00 44.03 219 VAL A O 1
ATOM 1696 N N . GLU A 1 220 ? -105.151 6.398 81.234 1.00 37.00 220 GLU A N 1
ATOM 1697 C CA . GLU A 1 220 ? -106.286 6.238 82.131 1.00 37.00 220 GLU A CA 1
ATOM 1698 C C . GLU A 1 220 ? -107.192 5.096 81.656 1.00 37.00 220 GLU A C 1
ATOM 1700 O O . GLU A 1 220 ? -107.335 4.822 80.465 1.00 37.00 220 GLU A O 1
ATOM 1705 N N . LEU A 1 221 ? -107.762 4.427 82.652 1.00 39.16 221 LEU A N 1
ATOM 1706 C CA . LEU A 1 221 ? -108.697 3.315 82.564 1.00 39.16 221 LEU A CA 1
ATOM 1707 C C . LEU A 1 221 ? -110.036 3.726 81.938 1.00 39.16 221 LEU A C 1
ATOM 1709 O O . LEU A 1 221 ? -110.550 4.791 82.268 1.00 39.16 221 LEU A O 1
ATOM 1713 N N . ASP A 1 222 ? -110.622 2.813 81.160 1.00 42.16 222 ASP A N 1
ATOM 1714 C CA . ASP A 1 222 ? -111.997 2.307 81.335 1.00 42.16 222 ASP A CA 1
ATOM 1715 C C . ASP A 1 222 ? -112.138 0.916 80.684 1.00 42.16 222 ASP A C 1
ATOM 1717 O O . ASP A 1 222 ? -111.647 0.728 79.544 1.00 42.16 222 ASP A O 1
#

Foldseek 3Di:
DDDVPPVVVVVVVVVVVVVVVVVVVVVVVVVVVVVVVVVVVVVVVCVVVVDDDPVVDDDDDDPPDPVVVVVVVVVVVVVVVVVVVVVVVVVCVCCCVPVVPVVVVVVVVVVVVVVVVVVVVVVVVVVVVVVLVVVVVVVVVVPDPDDDDDDDDDPVVVVCVVLCCVCCVPVVHPSSSVVVVVVCCVVVPPDDPPPPPPPPDPDDDDDDDDDDDDDDDDDDDD

InterPro domains:
  IPR008672 Spindle assembly checkpoint component Mad1 [PF05557] (10-141)
  IPR008672 Spindle assembly checkpoint component Mad1 [PF05557] (147-186)
  IPR008672 Spindle assembly checkpoint component Mad1 [PTHR23168] (9-141)

Secondary structure (DSSP, 8-state):
--SHHHHHHHHHHHHHHHHHHHHHHHHHHHHHHHHHHHHHHHHHHHHHTT---TTT------TT-HHHHHHHHHHHHHHHHHHHHHHHHHHHHHHHHHHTTHHHHHHHHHHHHHHHHHHHHHHHHHHHHHHHHHHHHHHHHH--TT--PPPPP-TTGGG-HHHIIIIIIIS--HHHHHHHHHHHHHHH-S---------------PPPPPP-----------